Protein AF-A0A1F7F867-F1 (afdb_monomer_lite)

pLDDT: mean 71.85, std 19.46, range [25.02, 94.94]

Secondary structure (DSSP, 8-state):
---SSTTSSGGG-EEE-TTSSS--------EEEETTEEEEE--SSSHHHHHHS-HHHHHHHHHTT--EEEEE-TT-S---HHHHHHHHHHHHHHHHTT-EEEEES--HHHHHHHHHTT-GGGSEE-SSHHHHHHHHHHHHHHTTS--PPPPPS---EEEEEEETTEEEEEEES-B--HHHHHHHHHHHHHHHHTT--EEEEEEEE---B-HHHHHHHHHHHHHHHTTT-EEEEES--HHHHHHHHHTT-TTTTT-

Foldseek 3Di:
DPPPDVPPPVVQWDQDAPVPPDPDPDDGWRWTDGPLEIETEDQADDPRCVVQLDLVNLLVSVVVRNLEYEYEHLNHPDHDPVSVVSVVSSLVSSVVSNGAYAYECHDPVRCVVCVVVPNNVVHHYDDHPVRCVVVVVVCVVVVVDDDDPDDDDDWWDWDWDDDPLEIETETAEEAEDLVSLVVVQVVLVVCVVVVRAEYEYECLRHPYYDPSNLVSVVVSLVVQVVSNHQAAYDNDDPHRLVVCVVVVNNVSRVD

Sequence (255 aa):
MAENVLANVDAHYLIFNIKELTGMKQAKLQTKKFKDALFIRYSGNDEEDLRTITSENIKKCIEENNTVLVLDLESVKHFFSVSISRLVEVLKTTERMNARLYLVNVPESVLKVLSMVNIISKFKIYRSDYEFISQYEQEIKSSGASVPEAGSMDDFSVSREKQGNREIVRITDSLVEEMRGYKLLDEIKTALAQGIKNIALDFANVDYVDSVGIGVLMAAYNAAIEKGVVIKVENANDIVRQILNEADIGKQLGL

Radius of gyration: 21.59 Å; chains: 1; bounding box: 57×50×56 Å

InterPro domains:
  IPR002645 STAS domain [PF01740] (56-128)
  IPR002645 STAS domain [PF13466] (183-251)
  IPR002645 STAS domain [PS50801] (27-136)
  IPR002645 STAS domain [PS50801] (184-255)
  IPR036513 STAS domain superfamily [G3DSA:3.30.750.24] (27-141)
  IPR036513 STAS domain superfamily [G3DSA:3.30.750.24] (154-254)
  IPR036513 STAS domain superfamily [SSF52091] (52-135)
  IPR036513 STAS domain superfamily [SSF52091] (159-253)

Organism: NCBI:txid1817890

Structure (mmCIF, N/CA/C/O backbone):
data_AF-A0A1F7F867-F1
#
_entry.id   AF-A0A1F7F867-F1
#
loop_
_atom_site.group_PDB
_atom_site.id
_atom_site.type_symbol
_atom_site.label_atom_id
_atom_site.label_alt_id
_atom_site.label_comp_id
_atom_site.label_asym_id
_atom_site.label_entity_id
_atom_site.label_seq_id
_atom_site.pdbx_PDB_ins_code
_atom_site.Cartn_x
_atom_site.Cartn_y
_atom_site.Cartn_z
_atom_site.occupancy
_atom_site.B_iso_or_equiv
_atom_site.auth_seq_id
_atom_site.auth_comp_id
_atom_site.auth_asym_id
_atom_site.auth_atom_id
_atom_site.pdbx_PDB_model_num
ATOM 1 N N . MET A 1 1 ? -15.688 -32.537 11.151 1.00 30.73 1 MET A N 1
ATOM 2 C CA . MET A 1 1 ? -15.155 -32.489 9.774 1.00 30.73 1 MET A CA 1
ATOM 3 C C . MET A 1 1 ? -15.226 -31.047 9.295 1.00 30.73 1 MET A C 1
ATOM 5 O O . MET A 1 1 ? -16.176 -30.669 8.630 1.00 30.73 1 MET A O 1
ATOM 9 N N . ALA A 1 2 ? -14.282 -30.227 9.747 1.00 26.94 2 ALA A N 1
ATOM 10 C CA . ALA A 1 2 ? -14.117 -28.831 9.337 1.00 26.94 2 ALA A CA 1
ATOM 11 C C . ALA A 1 2 ? -12.610 -28.520 9.310 1.00 26.94 2 ALA A C 1
ATOM 13 O O . ALA A 1 2 ? -12.134 -27.539 9.861 1.00 26.94 2 ALA A O 1
ATOM 14 N N . GLU A 1 3 ? -11.854 -29.447 8.730 1.00 26.97 3 GLU A N 1
ATOM 15 C CA . GLU A 1 3 ? -10.510 -29.219 8.211 1.00 26.97 3 GLU A CA 1
ATOM 16 C C . GLU A 1 3 ? -10.691 -29.097 6.691 1.00 26.97 3 GLU A C 1
ATOM 18 O O . GLU A 1 3 ? -11.490 -29.851 6.136 1.00 26.97 3 GLU A O 1
ATOM 23 N N . ASN A 1 4 ? -9.984 -28.172 6.035 1.00 29.36 4 ASN A N 1
ATOM 24 C CA . ASN A 1 4 ? -9.992 -27.883 4.581 1.00 29.36 4 ASN A CA 1
ATOM 25 C C . ASN A 1 4 ? -10.813 -26.698 4.047 1.00 29.36 4 ASN A C 1
ATOM 27 O O . ASN A 1 4 ? -11.287 -26.754 2.916 1.00 29.36 4 ASN A O 1
ATOM 31 N N . VAL A 1 5 ? -10.887 -25.571 4.765 1.00 25.41 5 VAL A N 1
ATOM 32 C CA . VAL A 1 5 ? -11.182 -24.279 4.089 1.00 25.41 5 VAL A CA 1
ATOM 33 C C . VAL A 1 5 ? -10.134 -23.192 4.379 1.00 25.41 5 VAL A C 1
ATOM 35 O O . VAL A 1 5 ? -9.916 -22.320 3.547 1.00 25.41 5 VAL A O 1
ATOM 38 N N . LEU A 1 6 ? -9.368 -23.311 5.471 1.00 25.02 6 LEU A N 1
ATOM 39 C CA . LEU A 1 6 ? -8.283 -22.385 5.846 1.00 25.02 6 LEU A CA 1
ATOM 40 C C . LEU A 1 6 ? -7.008 -22.477 4.977 1.00 25.02 6 LEU A C 1
ATOM 42 O O . LEU A 1 6 ? -6.064 -21.743 5.220 1.00 25.02 6 LEU A O 1
ATOM 46 N N . ALA A 1 7 ? -6.959 -23.343 3.960 1.00 26.17 7 ALA A N 1
ATOM 47 C CA . ALA A 1 7 ? -5.752 -23.569 3.153 1.00 26.17 7 ALA A CA 1
ATOM 48 C C . ALA A 1 7 ? -5.705 -22.793 1.818 1.00 26.17 7 ALA A C 1
ATOM 50 O O . ALA A 1 7 ? -4.744 -22.951 1.071 1.00 26.17 7 ALA A O 1
ATOM 51 N N . ASN A 1 8 ? -6.725 -21.993 1.475 1.00 26.64 8 ASN A N 1
ATOM 52 C CA . ASN A 1 8 ? -6.872 -21.471 0.104 1.00 26.64 8 ASN A CA 1
ATOM 53 C C . ASN A 1 8 ? -6.679 -19.957 -0.078 1.00 26.64 8 ASN A C 1
ATOM 55 O O . ASN A 1 8 ? -6.714 -19.493 -1.215 1.00 26.64 8 ASN A O 1
ATOM 59 N N . VAL A 1 9 ? -6.424 -19.192 0.990 1.00 32.69 9 VAL A N 1
ATOM 60 C CA . VAL A 1 9 ? -6.070 -17.758 0.873 1.00 32.69 9 VAL A CA 1
ATOM 61 C C . VAL A 1 9 ? -4.564 -17.523 1.075 1.00 32.69 9 VAL A C 1
ATOM 63 O O . VAL A 1 9 ? -4.000 -16.647 0.428 1.00 32.69 9 VAL A O 1
ATOM 66 N N . ASP A 1 10 ? -3.870 -18.410 1.800 1.00 30.02 10 ASP A N 1
ATOM 67 C CA . ASP A 1 10 ? -2.395 -18.451 1.852 1.00 30.02 10 ASP A CA 1
ATOM 68 C C . ASP A 1 10 ? -1.743 -18.903 0.525 1.00 30.02 10 ASP A C 1
ATOM 70 O O . ASP A 1 10 ? -0.543 -18.738 0.309 1.00 30.02 10 ASP A O 1
ATOM 74 N N . ALA A 1 11 ? -2.523 -19.457 -0.410 1.00 31.16 11 ALA A N 1
ATOM 75 C CA . ALA A 1 11 ? -2.007 -20.131 -1.604 1.00 31.16 11 ALA A CA 1
ATOM 76 C C . ALA A 1 11 ? -1.561 -19.205 -2.759 1.00 31.16 11 ALA A C 1
ATOM 78 O O . ALA A 1 11 ? -1.094 -19.705 -3.780 1.00 31.16 11 ALA A O 1
ATOM 79 N N . HIS A 1 12 ? -1.684 -17.877 -2.639 1.00 36.56 12 HIS A N 1
ATOM 80 C CA . HIS A 1 12 ? -1.298 -16.937 -3.711 1.00 36.56 12 HIS A CA 1
ATOM 81 C C . HIS A 1 12 ? -0.169 -15.966 -3.344 1.00 36.56 12 HIS A C 1
ATOM 83 O O . HIS A 1 12 ? 0.145 -15.077 -4.129 1.00 36.56 12 HIS A O 1
ATOM 89 N N . TYR A 1 13 ? 0.482 -16.163 -2.198 1.00 32.84 13 TYR A N 1
ATOM 90 C CA . TY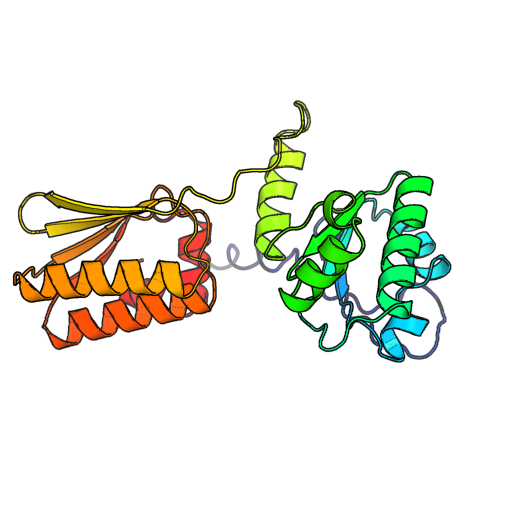R A 1 13 ? 1.680 -15.428 -1.794 1.00 32.84 13 TYR A CA 1
ATOM 91 C C . TYR A 1 13 ? 2.882 -16.371 -1.772 1.00 32.84 13 TYR A C 1
ATOM 93 O O . TYR A 1 13 ? 3.379 -16.782 -0.728 1.00 32.84 13 TYR A O 1
ATOM 101 N N . LEU A 1 14 ? 3.366 -16.737 -2.956 1.00 33.41 14 LEU A N 1
ATOM 102 C CA . LEU A 1 14 ? 4.635 -17.446 -3.066 1.00 33.41 14 LEU A CA 1
ATOM 103 C C . LEU A 1 14 ? 5.766 -16.412 -3.067 1.00 33.41 14 LEU A C 1
ATOM 105 O O . LEU A 1 14 ? 5.912 -15.630 -4.012 1.00 33.41 14 LEU A O 1
ATOM 109 N N . ILE A 1 15 ? 6.568 -16.408 -1.997 1.00 32.56 15 ILE A N 1
ATOM 110 C CA . ILE A 1 15 ? 7.896 -15.787 -2.015 1.00 32.56 15 ILE A CA 1
ATOM 111 C C . ILE A 1 15 ? 8.754 -16.657 -2.931 1.00 32.56 15 ILE A C 1
ATOM 113 O O . ILE A 1 15 ? 9.228 -17.722 -2.533 1.00 32.56 15 ILE A O 1
ATOM 117 N N . PHE A 1 16 ? 8.933 -16.229 -4.176 1.00 33.44 16 PHE A N 1
ATOM 118 C CA . PHE A 1 16 ? 9.830 -16.915 -5.094 1.00 33.44 16 PHE A CA 1
ATOM 119 C C . PHE A 1 16 ? 11.265 -16.469 -4.825 1.00 33.44 16 PHE A C 1
ATOM 121 O O . PHE A 1 16 ? 11.567 -15.279 -4.758 1.00 33.44 16 PHE A O 1
ATOM 128 N N . ASN A 1 17 ? 12.164 -17.442 -4.686 1.00 32.22 17 ASN A N 1
ATOM 129 C CA . ASN A 1 17 ? 13.597 -17.209 -4.804 1.00 32.22 17 ASN A CA 1
ATOM 130 C C . ASN A 1 17 ? 13.924 -17.265 -6.300 1.00 32.22 17 ASN A C 1
ATOM 132 O O . ASN A 1 17 ? 13.722 -18.308 -6.921 1.00 32.22 17 ASN A O 1
ATOM 136 N N . ILE A 1 18 ? 14.506 -16.209 -6.872 1.00 38.12 18 ILE A N 1
ATOM 137 C CA . ILE A 1 18 ? 15.061 -16.219 -8.245 1.00 38.12 18 ILE A CA 1
ATOM 138 C C . ILE A 1 18 ? 16.376 -17.029 -8.272 1.00 38.12 18 ILE A C 1
ATOM 140 O O . ILE A 1 18 ? 17.406 -16.617 -8.792 1.00 38.12 18 ILE A O 1
ATOM 144 N N . LYS A 1 19 ? 16.385 -18.200 -7.630 1.00 36.78 19 LYS A N 1
ATOM 145 C CA . LYS A 1 19 ? 17.458 -19.191 -7.732 1.00 36.78 19 LYS A CA 1
ATOM 146 C C . LYS A 1 19 ? 17.149 -20.252 -8.782 1.00 36.78 19 LYS A C 1
ATOM 148 O O . LYS A 1 19 ? 18.079 -20.909 -9.233 1.00 36.78 19 LYS A O 1
ATOM 153 N N . GLU A 1 20 ? 15.883 -20.425 -9.165 1.00 33.69 20 GLU A N 1
ATOM 154 C CA . GLU A 1 20 ? 15.462 -21.581 -9.967 1.00 33.69 20 GLU A CA 1
ATOM 155 C C . GLU A 1 20 ? 15.305 -21.328 -11.470 1.00 33.69 20 GLU A C 1
ATOM 157 O O . GLU A 1 20 ? 15.150 -22.298 -12.204 1.00 33.69 20 GLU A O 1
ATOM 162 N N . LEU A 1 21 ? 15.406 -20.086 -11.966 1.00 34.12 21 LEU A N 1
ATOM 163 C CA . LEU A 1 21 ? 15.132 -19.814 -13.388 1.00 34.12 21 LEU A CA 1
ATOM 164 C C . LEU A 1 21 ? 16.339 -19.560 -14.293 1.00 34.12 21 LEU A C 1
ATOM 166 O O . LEU A 1 21 ? 16.216 -19.765 -15.489 1.00 34.12 21 LEU A O 1
ATOM 170 N N . THR A 1 22 ? 17.536 -19.253 -13.795 1.00 31.83 22 THR A N 1
ATOM 171 C CA . THR A 1 22 ? 18.772 -19.351 -14.602 1.00 31.83 22 THR A CA 1
ATOM 172 C C . THR A 1 22 ? 19.991 -19.388 -13.687 1.00 31.83 22 THR A C 1
ATOM 174 O O . THR A 1 22 ? 19.958 -18.846 -12.587 1.00 31.83 22 THR A O 1
ATOM 177 N N . GLY A 1 23 ? 21.072 -20.044 -14.125 1.00 31.78 23 GLY A N 1
ATOM 178 C CA . GLY A 1 23 ? 22.313 -20.274 -13.372 1.00 31.78 23 GLY A CA 1
ATOM 179 C C . GLY A 1 23 ? 23.119 -19.019 -13.002 1.00 31.78 23 GLY A C 1
ATOM 180 O O . GLY A 1 23 ? 24.293 -18.912 -13.350 1.00 31.78 23 GLY A O 1
ATOM 181 N N . MET A 1 24 ? 22.520 -18.085 -12.267 1.00 30.08 24 MET A N 1
ATOM 182 C CA . MET A 1 24 ? 23.163 -16.907 -11.701 1.00 30.08 24 MET A CA 1
ATOM 183 C C . MET A 1 24 ? 23.466 -17.139 -10.217 1.00 30.08 24 MET A C 1
ATOM 185 O O . MET A 1 24 ? 22.587 -17.362 -9.386 1.00 30.08 24 MET A O 1
ATOM 189 N N . LYS A 1 25 ? 24.756 -17.100 -9.869 1.00 34.75 25 LYS A N 1
ATOM 190 C CA . LYS A 1 25 ? 25.216 -17.129 -8.478 1.00 34.75 25 LYS A CA 1
ATOM 191 C C . LYS A 1 25 ? 24.915 -15.785 -7.798 1.00 34.75 25 LYS A C 1
ATOM 193 O O . LYS A 1 25 ? 25.453 -14.764 -8.200 1.00 34.75 25 LYS A O 1
ATOM 198 N N . GLN A 1 26 ? 24.151 -15.869 -6.706 1.00 35.56 26 GLN A N 1
ATOM 199 C CA . GLN A 1 26 ? 24.044 -14.923 -5.581 1.00 35.56 26 GLN A CA 1
ATOM 200 C C . GLN A 1 26 ? 23.494 -13.507 -5.876 1.00 35.56 26 GLN A C 1
ATOM 202 O O . GLN A 1 26 ? 24.248 -12.546 -5.979 1.00 35.56 26 GLN A O 1
ATOM 207 N N . ALA A 1 27 ? 22.163 -13.372 -5.853 1.00 36.78 27 ALA A N 1
ATOM 208 C CA . ALA A 1 27 ? 21.439 -12.174 -5.398 1.00 36.78 27 ALA A CA 1
ATOM 209 C C . ALA A 1 27 ? 20.127 -12.627 -4.718 1.00 36.78 27 ALA A C 1
ATOM 211 O O . ALA A 1 27 ? 19.577 -13.658 -5.111 1.00 36.78 27 ALA A O 1
ATOM 212 N N . LYS A 1 28 ? 19.657 -11.943 -3.664 1.00 37.53 28 LYS A N 1
ATOM 213 C CA . LYS A 1 28 ? 18.537 -12.392 -2.814 1.00 37.53 28 LYS A CA 1
ATOM 214 C C . LYS A 1 28 ? 17.306 -11.510 -3.050 1.00 37.53 28 LYS A C 1
ATOM 216 O O . LYS A 1 28 ? 16.771 -10.917 -2.124 1.00 37.53 28 LYS A O 1
ATOM 221 N N . LEU A 1 29 ? 16.833 -11.498 -4.295 1.00 46.62 29 LEU A N 1
ATOM 222 C CA . LEU A 1 29 ? 15.604 -10.818 -4.705 1.00 46.62 29 LEU A CA 1
ATOM 223 C C . LEU A 1 29 ? 14.421 -11.241 -3.815 1.00 46.62 29 LEU A C 1
ATOM 225 O O . LEU A 1 29 ? 13.996 -12.397 -3.840 1.00 46.62 29 LEU A O 1
ATOM 229 N N . GLN A 1 30 ? 13.895 -10.304 -3.020 1.00 54.47 30 GLN A N 1
ATOM 230 C CA . GLN A 1 30 ? 12.611 -10.476 -2.343 1.00 54.47 30 GLN A CA 1
ATOM 231 C C . GLN A 1 30 ? 11.512 -10.189 -3.361 1.00 54.47 30 GLN A C 1
ATOM 233 O O . GLN A 1 30 ? 11.132 -9.039 -3.577 1.00 54.47 30 GLN A O 1
ATOM 238 N N . THR A 1 31 ? 11.057 -11.244 -4.030 1.00 60.62 31 THR A N 1
ATOM 239 C CA . THR A 1 31 ? 9.963 -11.164 -4.997 1.00 60.62 31 THR A CA 1
ATOM 240 C C . THR A 1 31 ? 8.738 -11.904 -4.513 1.00 60.62 31 THR A C 1
ATOM 242 O O . THR A 1 31 ? 8.838 -12.982 -3.924 1.00 60.62 31 THR A O 1
ATOM 245 N N . LYS A 1 32 ? 7.576 -11.333 -4.813 1.00 69.38 32 LYS A N 1
ATOM 246 C CA . LYS A 1 32 ? 6.259 -11.909 -4.544 1.00 69.38 32 LYS A CA 1
ATOM 247 C C . LYS A 1 32 ? 5.492 -11.950 -5.860 1.00 69.38 32 LYS A C 1
ATOM 249 O O . LYS A 1 32 ? 5.553 -11.005 -6.637 1.00 69.38 32 LYS A O 1
ATOM 254 N N . LYS A 1 33 ? 4.767 -13.032 -6.128 1.00 68.56 33 LYS A N 1
ATOM 255 C CA . LYS A 1 33 ? 3.931 -13.142 -7.331 1.00 68.56 33 LYS A CA 1
ATOM 256 C C . LYS A 1 33 ? 2.463 -13.188 -6.946 1.00 68.56 33 LYS A C 1
ATOM 258 O O . LYS A 1 33 ? 2.108 -13.880 -6.002 1.00 68.56 33 LYS A O 1
ATOM 263 N N . PHE A 1 34 ? 1.630 -12.488 -7.705 1.00 67.00 34 PHE A N 1
ATOM 264 C CA . PHE A 1 34 ? 0.180 -12.525 -7.601 1.00 67.00 34 PHE A CA 1
ATOM 265 C C . PHE A 1 34 ? -0.419 -12.535 -9.011 1.00 67.00 34 PHE A C 1
ATOM 267 O O . PHE A 1 34 ? -0.384 -11.527 -9.709 1.00 67.00 34 PHE A O 1
ATOM 274 N N . LYS A 1 35 ? -0.968 -13.675 -9.449 1.00 74.56 35 LYS A N 1
ATOM 275 C CA . LYS A 1 35 ? -1.449 -13.870 -10.833 1.00 74.56 35 LYS A CA 1
ATOM 276 C C . LYS A 1 35 ? -0.339 -13.546 -11.853 1.00 74.56 35 LYS A C 1
ATOM 278 O O . LYS A 1 35 ? 0.722 -14.165 -11.794 1.00 74.56 35 LYS A O 1
ATOM 283 N N . ASP A 1 36 ? -0.569 -12.610 -12.772 1.00 78.88 36 ASP A N 1
ATOM 284 C CA . ASP A 1 36 ? 0.408 -12.110 -13.749 1.00 78.88 36 ASP A CA 1
ATOM 285 C C . ASP A 1 36 ? 1.217 -10.897 -13.244 1.00 78.88 36 ASP A C 1
ATOM 287 O O . ASP A 1 36 ? 2.050 -10.368 -13.983 1.00 78.88 36 ASP A O 1
ATOM 291 N N . ALA A 1 37 ? 0.991 -10.470 -11.995 1.00 83.00 37 ALA A N 1
ATOM 292 C CA . ALA A 1 37 ? 1.736 -9.406 -11.337 1.00 83.00 37 ALA A CA 1
ATOM 293 C C . ALA A 1 37 ? 2.941 -9.951 -10.557 1.00 83.00 37 ALA A C 1
ATOM 295 O O . ALA A 1 37 ? 2.805 -10.812 -9.682 1.00 83.00 37 ALA A O 1
ATOM 296 N N . LEU A 1 38 ? 4.123 -9.408 -10.841 1.00 86.12 38 LEU A N 1
ATOM 297 C CA . LEU A 1 38 ? 5.361 -9.675 -10.116 1.00 86.12 38 LEU A CA 1
ATOM 298 C C . LEU A 1 38 ? 5.758 -8.448 -9.292 1.00 86.12 38 LEU A C 1
ATOM 300 O O . LEU A 1 38 ? 6.067 -7.393 -9.841 1.00 86.12 38 LEU A O 1
ATOM 304 N N . PHE A 1 39 ? 5.784 -8.619 -7.977 1.00 84.88 39 PHE A N 1
ATOM 305 C CA . PHE A 1 39 ? 6.287 -7.650 -7.018 1.00 84.88 39 PHE A CA 1
ATOM 306 C C . PHE A 1 39 ? 7.791 -7.805 -6.879 1.00 84.88 39 PHE A C 1
ATOM 308 O O . PHE A 1 39 ? 8.285 -8.901 -6.592 1.00 84.88 39 PHE A O 1
ATOM 315 N N . ILE A 1 40 ? 8.505 -6.697 -7.032 1.00 86.69 40 ILE A N 1
ATOM 316 C CA . ILE A 1 40 ? 9.935 -6.615 -6.791 1.00 86.69 40 ILE A CA 1
ATOM 317 C C . ILE A 1 40 ? 10.201 -5.488 -5.802 1.00 86.69 40 ILE A C 1
ATOM 319 O O . ILE A 1 40 ? 9.845 -4.336 -6.047 1.00 86.69 40 ILE A O 1
ATOM 323 N N . ARG A 1 41 ? 10.854 -5.823 -4.691 1.00 85.31 41 ARG A N 1
ATOM 324 C CA . ARG A 1 41 ? 11.315 -4.831 -3.723 1.00 85.31 41 ARG A CA 1
ATOM 325 C C . ARG A 1 41 ? 12.456 -4.000 -4.305 1.00 85.31 41 ARG A C 1
ATOM 327 O O . ARG A 1 41 ? 13.419 -4.557 -4.824 1.00 85.31 41 ARG A O 1
ATOM 334 N N . TYR A 1 42 ? 12.330 -2.685 -4.184 1.00 87.62 42 TYR A N 1
ATOM 335 C CA . TYR A 1 42 ? 13.303 -1.686 -4.602 1.00 87.62 42 TYR A CA 1
ATOM 336 C C . TYR A 1 42 ? 13.737 -0.864 -3.390 1.00 87.62 42 TYR A C 1
ATOM 338 O O . TYR A 1 42 ? 12.897 -0.354 -2.649 1.00 87.62 42 TYR A O 1
ATOM 346 N N . SER A 1 43 ? 15.040 -0.730 -3.161 1.00 81.88 43 SER A N 1
ATOM 347 C CA . SER A 1 43 ? 15.585 -0.059 -1.969 1.00 81.88 43 SER A CA 1
ATOM 348 C C . SER A 1 43 ? 16.166 1.331 -2.257 1.00 81.88 43 SER A C 1
ATOM 350 O O . SER A 1 43 ? 16.537 2.077 -1.346 1.00 81.88 43 SER A O 1
ATOM 352 N N . GLY A 1 44 ? 16.199 1.727 -3.524 1.00 73.44 44 GLY A N 1
ATOM 353 C CA . GLY A 1 44 ? 16.519 3.059 -3.992 1.00 73.44 44 GLY A CA 1
ATOM 354 C C . GLY A 1 44 ? 17.971 3.272 -4.373 1.00 73.44 44 GLY A C 1
ATOM 355 O O . GLY A 1 44 ? 18.198 4.096 -5.249 1.00 73.44 44 GLY A O 1
ATOM 356 N N . ASN A 1 45 ? 18.961 2.613 -3.770 1.00 70.00 45 ASN A N 1
ATOM 357 C CA . ASN A 1 45 ? 20.375 2.849 -4.106 1.00 70.00 45 ASN A CA 1
ATOM 358 C C . ASN A 1 45 ? 21.345 1.890 -3.390 1.00 70.00 45 ASN A C 1
ATOM 360 O O . ASN A 1 45 ? 22.390 2.331 -2.900 1.00 70.00 45 ASN A O 1
ATOM 364 N N . ASP A 1 46 ? 21.012 0.610 -3.261 1.00 71.00 46 ASP A N 1
ATOM 365 C CA . ASP A 1 46 ? 21.983 -0.376 -2.780 1.00 71.00 46 ASP A CA 1
ATOM 366 C C . ASP A 1 46 ? 22.596 -1.194 -3.928 1.00 71.00 46 ASP A C 1
ATOM 368 O O . ASP A 1 46 ? 22.220 -1.098 -5.100 1.00 71.00 46 ASP A O 1
ATOM 372 N N . GLU A 1 47 ? 23.623 -1.973 -3.590 1.00 70.38 47 GLU A N 1
ATOM 373 C CA . GLU A 1 47 ? 24.291 -2.856 -4.546 1.00 70.38 47 GLU A CA 1
ATOM 374 C C . GLU A 1 47 ? 23.342 -3.935 -5.096 1.00 70.38 47 GLU A C 1
ATOM 376 O O . GLU A 1 47 ? 23.566 -4.460 -6.189 1.00 70.38 47 GLU A O 1
ATOM 381 N N . GLU A 1 48 ? 22.274 -4.252 -4.361 1.00 71.56 48 GLU A N 1
ATOM 382 C CA . GLU A 1 48 ? 21.269 -5.219 -4.772 1.00 71.56 48 GLU A CA 1
ATOM 383 C C . GLU A 1 48 ? 20.442 -4.655 -5.930 1.00 71.56 48 GLU A C 1
ATOM 385 O O . GLU A 1 48 ? 20.474 -5.246 -7.006 1.00 71.56 48 GLU A O 1
ATOM 390 N N . ASP A 1 49 ? 19.843 -3.471 -5.799 1.00 74.38 49 ASP A N 1
ATOM 391 C CA . ASP A 1 49 ? 19.092 -2.796 -6.867 1.00 74.38 49 ASP A CA 1
ATOM 392 C C . ASP A 1 49 ? 19.895 -2.654 -8.164 1.00 74.38 49 ASP A C 1
ATOM 394 O O . ASP A 1 49 ? 19.375 -2.837 -9.270 1.00 74.38 49 ASP A O 1
ATOM 398 N N . LEU A 1 50 ? 21.189 -2.332 -8.057 1.00 72.50 50 LEU A N 1
ATOM 399 C CA . LEU A 1 50 ? 22.074 -2.204 -9.215 1.00 72.50 50 LEU A CA 1
ATOM 400 C C . LEU A 1 50 ? 22.218 -3.512 -9.998 1.00 72.50 50 LEU A C 1
ATOM 402 O O . LEU A 1 50 ? 22.371 -3.463 -11.219 1.00 72.50 50 LEU A O 1
ATOM 406 N N . ARG A 1 51 ? 22.152 -4.656 -9.313 1.00 72.50 51 ARG A N 1
ATOM 407 C CA . ARG A 1 51 ? 22.250 -5.994 -9.906 1.00 72.50 51 ARG A CA 1
ATOM 408 C C . ARG A 1 51 ? 20.890 -6.549 -10.316 1.00 72.50 51 ARG A C 1
ATOM 410 O O . ARG A 1 51 ? 20.820 -7.303 -11.283 1.00 72.50 51 ARG A O 1
ATOM 417 N N . THR A 1 52 ? 19.831 -6.220 -9.581 1.00 70.75 52 THR A N 1
ATOM 418 C CA . THR A 1 52 ? 18.524 -6.882 -9.671 1.00 70.75 52 THR A CA 1
ATOM 419 C C . THR A 1 52 ? 17.575 -6.149 -10.607 1.00 70.75 52 THR A C 1
ATOM 421 O O . THR A 1 52 ? 17.046 -6.761 -11.534 1.00 70.75 52 THR A O 1
ATOM 424 N N . ILE A 1 53 ? 17.425 -4.837 -10.447 1.00 82.56 53 ILE A N 1
ATOM 425 C CA . ILE A 1 53 ? 16.526 -4.015 -11.253 1.00 82.56 53 ILE A CA 1
ATOM 426 C C . ILE A 1 53 ? 17.282 -3.549 -12.490 1.00 82.56 53 ILE A C 1
ATOM 428 O O . ILE A 1 53 ? 17.659 -2.398 -12.578 1.00 82.56 53 ILE A O 1
ATOM 432 N N . THR A 1 54 ? 17.587 -4.420 -13.444 1.00 83.31 54 THR A N 1
ATOM 433 C CA . THR A 1 54 ? 18.252 -4.022 -14.701 1.00 83.31 54 THR A CA 1
ATOM 434 C C . THR A 1 54 ? 17.317 -4.229 -15.880 1.00 83.31 54 THR A C 1
ATOM 436 O O . THR A 1 54 ? 16.447 -5.096 -15.823 1.00 83.31 54 THR A O 1
ATOM 439 N N . SER A 1 55 ? 17.510 -3.499 -16.986 1.00 83.75 55 SER A N 1
ATOM 440 C CA . SER A 1 55 ? 16.745 -3.756 -18.217 1.00 83.75 55 SER A CA 1
ATOM 441 C C . SER A 1 55 ? 16.748 -5.233 -18.626 1.00 83.75 55 SER A C 1
ATOM 443 O O . SER A 1 55 ? 15.740 -5.728 -19.113 1.00 83.75 55 SER A O 1
ATOM 445 N N . GLU A 1 56 ? 17.871 -5.939 -18.461 1.00 84.06 56 GLU A N 1
ATOM 446 C CA . GLU A 1 56 ? 17.977 -7.355 -18.828 1.00 84.06 56 GLU A CA 1
ATOM 447 C C . GLU A 1 56 ? 17.126 -8.247 -17.918 1.00 84.06 56 GLU A C 1
ATOM 449 O O . GLU A 1 56 ? 16.378 -9.087 -18.413 1.00 84.06 56 GLU A O 1
ATOM 454 N N . ASN A 1 57 ? 17.188 -8.039 -16.602 1.00 82.56 57 ASN A N 1
ATOM 455 C CA . ASN A 1 57 ? 16.403 -8.834 -15.660 1.00 82.56 57 ASN A CA 1
ATOM 456 C C . ASN A 1 57 ? 14.909 -8.539 -15.782 1.00 82.56 57 ASN A C 1
ATOM 458 O O . ASN A 1 57 ? 14.112 -9.470 -15.797 1.00 82.56 57 ASN A O 1
ATOM 462 N N . ILE A 1 58 ? 14.527 -7.268 -15.947 1.00 87.06 58 ILE A N 1
ATOM 463 C CA . ILE A 1 58 ? 13.127 -6.889 -16.161 1.00 87.06 58 ILE A CA 1
ATOM 464 C C . ILE A 1 58 ? 12.569 -7.546 -17.427 1.00 87.06 58 ILE A C 1
ATOM 466 O O . ILE A 1 58 ? 11.457 -8.065 -17.394 1.00 87.06 58 ILE A O 1
ATOM 470 N N . LYS A 1 59 ? 13.345 -7.594 -18.519 1.00 86.50 59 LYS A N 1
ATOM 471 C CA . LYS A 1 59 ? 12.937 -8.308 -19.740 1.00 86.50 59 LYS A CA 1
ATOM 472 C C . LYS A 1 59 ? 12.669 -9.784 -19.478 1.00 86.50 59 LYS A C 1
ATOM 474 O O . LYS A 1 59 ? 11.598 -10.262 -19.834 1.00 86.50 59 LYS A O 1
ATOM 479 N N . LYS A 1 60 ? 13.599 -10.473 -18.807 1.00 83.94 60 LYS A N 1
ATOM 480 C CA . LYS A 1 60 ? 13.439 -11.891 -18.447 1.00 83.94 60 LYS A CA 1
ATOM 481 C C . LYS A 1 60 ? 12.182 -12.110 -17.606 1.00 83.94 60 LYS A C 1
ATOM 483 O O . LYS A 1 60 ? 11.384 -12.982 -17.926 1.00 83.94 60 LYS A O 1
ATOM 488 N N . CYS A 1 61 ? 11.951 -11.264 -16.599 1.00 79.56 61 CYS A N 1
ATOM 489 C CA . CYS A 1 61 ? 10.746 -11.340 -15.775 1.00 79.56 61 CYS A CA 1
ATOM 490 C C . CYS A 1 61 ? 9.462 -11.206 -16.607 1.00 79.56 61 CYS A C 1
ATOM 492 O O . CYS A 1 61 ? 8.506 -11.934 -16.361 1.00 79.56 61 CYS A O 1
ATOM 494 N N . ILE A 1 62 ? 9.426 -10.303 -17.589 1.00 79.94 62 ILE A N 1
ATOM 495 C CA . ILE A 1 62 ? 8.242 -10.102 -18.437 1.00 79.94 62 ILE A CA 1
ATOM 496 C C . ILE A 1 62 ? 8.038 -11.284 -19.398 1.00 79.94 62 ILE A C 1
ATOM 498 O O . ILE A 1 62 ? 6.912 -11.755 -19.555 1.00 79.94 62 ILE A O 1
ATOM 502 N N . GLU A 1 63 ? 9.115 -11.794 -20.003 1.00 79.19 63 GLU A N 1
ATOM 503 C CA . GLU A 1 63 ? 9.096 -12.959 -20.905 1.00 79.19 63 GLU A CA 1
ATOM 504 C C . GLU A 1 63 ? 8.610 -14.241 -20.207 1.00 79.19 63 GLU A C 1
ATOM 506 O O . GLU A 1 63 ? 7.964 -15.079 -20.831 1.00 79.19 63 GLU A O 1
ATOM 511 N N . GLU A 1 64 ? 8.820 -14.361 -18.894 1.00 73.81 64 GLU A N 1
ATOM 512 C CA . GLU A 1 64 ? 8.308 -15.444 -18.039 1.00 73.81 64 GLU A CA 1
ATOM 513 C C . GLU A 1 64 ? 6.815 -15.286 -17.664 1.00 73.81 64 GLU A C 1
ATOM 515 O O . GLU A 1 64 ? 6.350 -15.785 -16.633 1.00 73.81 64 GLU A O 1
ATOM 520 N N . ASN A 1 65 ? 6.034 -14.629 -18.529 1.00 66.56 65 ASN A N 1
ATOM 521 C CA . ASN A 1 65 ? 4.584 -14.448 -18.416 1.00 66.56 65 ASN A CA 1
ATOM 522 C C . ASN A 1 65 ? 4.137 -13.507 -17.275 1.00 66.56 65 ASN A C 1
ATOM 524 O O . ASN A 1 65 ? 3.025 -13.639 -16.761 1.00 66.56 65 ASN A O 1
ATOM 528 N N . ASN A 1 66 ? 4.987 -12.555 -16.868 1.00 66.38 66 ASN A N 1
ATOM 529 C CA . ASN A 1 66 ? 4.616 -11.499 -15.919 1.00 66.38 66 ASN A CA 1
ATOM 530 C C . ASN A 1 66 ? 4.406 -10.178 -16.676 1.00 66.38 66 ASN A C 1
ATOM 532 O O . ASN A 1 66 ? 5.304 -9.345 -16.789 1.00 66.38 66 ASN A O 1
ATOM 536 N N . THR A 1 67 ? 3.207 -9.985 -17.226 1.00 80.62 67 THR A N 1
ATOM 537 C CA . THR A 1 67 ? 2.834 -8.766 -17.966 1.00 80.62 67 THR A CA 1
ATOM 538 C C . THR A 1 67 ? 2.602 -7.555 -17.067 1.00 80.62 67 THR A C 1
ATOM 540 O O . THR A 1 67 ? 2.423 -6.439 -17.562 1.00 80.62 67 THR A O 1
ATOM 543 N N . VAL A 1 68 ? 2.607 -7.754 -15.748 1.00 89.75 68 VAL A N 1
ATOM 544 C CA . VAL A 1 68 ? 2.484 -6.694 -14.756 1.00 89.75 68 VAL A CA 1
ATOM 545 C C . VAL A 1 68 ? 3.668 -6.731 -13.802 1.00 89.75 68 VAL A C 1
ATOM 547 O O . VAL A 1 68 ? 3.936 -7.734 -13.147 1.00 89.75 68 VAL A O 1
ATOM 550 N N . LEU A 1 69 ? 4.368 -5.607 -13.706 1.00 91.69 69 LEU A N 1
ATOM 551 C CA . LEU A 1 69 ? 5.457 -5.398 -12.771 1.00 91.69 69 LEU A CA 1
ATOM 552 C C . LEU A 1 69 ? 5.034 -4.391 -11.703 1.00 91.69 69 LEU A C 1
ATOM 554 O O . LEU A 1 69 ? 4.547 -3.305 -12.017 1.00 91.69 69 LEU A O 1
ATOM 558 N N . VAL A 1 70 ? 5.255 -4.744 -10.442 1.00 92.06 70 VAL A N 1
ATOM 559 C CA . VAL A 1 70 ? 4.967 -3.899 -9.286 1.00 92.06 70 VAL A CA 1
ATOM 560 C C . VAL A 1 70 ? 6.268 -3.666 -8.532 1.00 92.06 70 VAL A C 1
ATOM 562 O O . VAL A 1 70 ? 6.902 -4.618 -8.085 1.00 92.06 70 VAL A O 1
ATOM 565 N N . LEU A 1 71 ? 6.697 -2.414 -8.405 1.00 92.75 71 LEU A N 1
ATOM 566 C CA . LEU A 1 71 ? 7.856 -2.070 -7.587 1.00 92.75 71 LEU A CA 1
ATOM 567 C C . LEU A 1 71 ? 7.389 -1.658 -6.193 1.00 92.75 71 LEU A C 1
ATOM 569 O O . LEU A 1 71 ? 6.663 -0.675 -6.056 1.00 92.75 71 LEU A O 1
ATOM 573 N N . ASP A 1 72 ? 7.826 -2.404 -5.181 1.00 89.00 72 ASP A N 1
ATOM 574 C CA . ASP A 1 72 ? 7.628 -2.078 -3.768 1.00 89.00 72 ASP A CA 1
ATOM 575 C C . ASP A 1 72 ? 8.764 -1.176 -3.285 1.00 89.00 72 ASP A C 1
ATOM 577 O O . ASP A 1 72 ? 9.920 -1.599 -3.232 1.00 89.00 72 ASP A O 1
ATOM 581 N N . LEU A 1 73 ? 8.429 0.073 -2.960 1.00 91.56 73 LEU A N 1
ATOM 582 C CA . LEU A 1 73 ? 9.380 1.102 -2.551 1.00 91.56 73 LEU A CA 1
ATOM 583 C C . LEU A 1 73 ? 9.450 1.290 -1.026 1.00 91.56 73 LEU A C 1
ATOM 585 O O . LEU A 1 73 ? 10.143 2.200 -0.569 1.00 91.56 73 LEU A O 1
ATOM 589 N N . GLU A 1 74 ? 8.805 0.427 -0.233 1.00 85.12 74 GLU A N 1
ATOM 590 C CA . GLU A 1 74 ? 8.747 0.542 1.234 1.00 85.12 74 GLU A CA 1
ATOM 591 C C . GLU A 1 74 ? 10.147 0.671 1.861 1.00 85.12 74 GLU A C 1
ATOM 593 O O . GLU A 1 74 ? 10.374 1.426 2.806 1.00 85.12 74 GLU A O 1
ATOM 598 N N . SER A 1 75 ? 11.120 -0.052 1.301 1.00 82.50 75 SER A N 1
ATOM 599 C CA . SER A 1 75 ? 12.495 -0.107 1.810 1.00 82.50 75 SER A CA 1
ATOM 600 C C . SER A 1 75 ? 13.390 1.045 1.337 1.00 82.50 75 SER A C 1
ATOM 602 O O . SER A 1 75 ? 14.572 1.082 1.695 1.00 82.50 75 SER A O 1
ATOM 604 N N . VAL A 1 76 ? 12.866 1.996 0.554 1.00 87.56 76 VAL A N 1
ATOM 605 C CA . VAL A 1 76 ? 13.650 3.114 0.021 1.00 87.56 76 VAL A CA 1
ATOM 606 C C . VAL A 1 76 ? 13.982 4.125 1.114 1.00 87.56 76 VAL A C 1
ATOM 608 O O . VAL A 1 76 ? 13.174 4.975 1.485 1.00 87.56 76 VAL A O 1
ATOM 611 N N . LYS A 1 77 ? 15.229 4.089 1.591 1.00 82.12 77 LYS A N 1
ATOM 612 C CA . LYS A 1 77 ? 15.760 5.093 2.533 1.00 82.12 77 LYS A CA 1
ATOM 613 C C . LYS A 1 77 ? 16.379 6.293 1.825 1.00 82.12 77 LYS A C 1
ATOM 615 O O . LYS A 1 77 ? 16.345 7.410 2.340 1.00 82.12 77 LYS A O 1
ATOM 620 N N . HIS A 1 78 ? 16.962 6.056 0.652 1.00 80.88 78 HIS A N 1
ATOM 621 C CA . HIS A 1 78 ? 17.676 7.058 -0.125 1.00 80.88 78 HIS A CA 1
ATOM 622 C C . HIS A 1 78 ? 17.277 6.981 -1.594 1.00 80.88 78 HIS A C 1
ATOM 624 O O . HIS A 1 78 ? 17.250 5.903 -2.180 1.00 80.88 78 HIS A O 1
ATOM 630 N N . PHE A 1 79 ? 16.994 8.137 -2.191 1.00 84.38 79 PHE A N 1
ATOM 631 C CA . PHE A 1 79 ? 16.495 8.222 -3.555 1.00 84.38 79 PHE A CA 1
ATOM 632 C C . PHE A 1 79 ? 17.191 9.369 -4.291 1.00 84.38 79 PHE A C 1
ATOM 634 O O . PHE A 1 79 ? 16.995 10.543 -3.975 1.00 84.38 79 PHE A O 1
ATOM 641 N N . PHE A 1 80 ? 18.058 9.014 -5.236 1.00 84.69 80 PHE A N 1
ATOM 642 C CA . PHE A 1 80 ? 18.972 9.917 -5.933 1.00 84.69 80 PHE A CA 1
ATOM 643 C C . PHE A 1 80 ? 18.758 9.876 -7.454 1.00 84.69 80 PHE A C 1
ATOM 645 O O . PHE A 1 80 ? 17.879 9.191 -7.975 1.00 84.69 80 PHE A O 1
ATOM 652 N N . SER A 1 81 ? 19.600 10.595 -8.200 1.00 84.19 81 SER A N 1
ATOM 653 C CA . SER A 1 81 ? 19.563 10.636 -9.668 1.00 84.19 81 SER A CA 1
ATOM 654 C C . SER A 1 81 ? 19.713 9.260 -10.326 1.00 84.19 81 SER A C 1
ATOM 656 O O . SER A 1 81 ? 19.048 8.988 -11.328 1.00 84.19 81 SER A O 1
ATOM 658 N N . VAL A 1 82 ? 20.542 8.377 -9.759 1.00 84.50 82 VAL A N 1
ATOM 659 C CA . VAL A 1 82 ? 20.689 6.987 -10.225 1.00 84.50 82 VAL A CA 1
ATOM 660 C C . VAL A 1 82 ? 19.374 6.229 -10.052 1.00 84.50 82 VAL A C 1
ATOM 662 O O . VAL A 1 82 ? 18.939 5.548 -10.977 1.00 84.50 82 VAL A O 1
ATOM 665 N N . SER A 1 83 ? 18.691 6.431 -8.924 1.00 88.06 83 SER A N 1
ATOM 666 C CA . SER A 1 83 ? 17.408 5.804 -8.609 1.00 88.06 83 SER A CA 1
ATOM 667 C C . SER A 1 83 ? 16.312 6.216 -9.590 1.00 88.06 83 SER A C 1
ATOM 669 O O . SER A 1 83 ? 15.565 5.380 -10.094 1.00 88.06 83 SER A O 1
ATOM 671 N N . ILE A 1 84 ? 16.247 7.514 -9.899 1.00 88.19 84 ILE A N 1
ATOM 672 C CA . ILE A 1 84 ? 15.309 8.076 -10.877 1.00 88.19 84 ILE A CA 1
ATOM 673 C C . ILE A 1 84 ? 15.602 7.517 -12.266 1.00 88.19 84 ILE A C 1
ATOM 675 O O . ILE A 1 84 ? 14.697 7.038 -12.947 1.00 88.19 84 ILE A O 1
ATOM 679 N N . SER A 1 85 ? 16.875 7.551 -12.675 1.00 88.00 85 SER A N 1
ATOM 680 C CA . SER A 1 85 ? 17.311 7.016 -13.969 1.00 88.00 85 SER A CA 1
ATOM 681 C C . SER A 1 85 ? 16.908 5.556 -14.102 1.00 88.00 85 SER A C 1
ATOM 683 O O . SER A 1 85 ? 16.431 5.142 -15.158 1.00 88.00 85 SER A O 1
ATOM 685 N N . ARG A 1 86 ? 17.021 4.802 -13.004 1.00 89.44 86 ARG A N 1
ATOM 686 C CA . ARG A 1 86 ? 16.638 3.406 -12.975 1.00 89.44 86 ARG A CA 1
ATOM 687 C C . ARG A 1 86 ? 15.133 3.194 -13.097 1.00 89.44 86 ARG A C 1
ATOM 689 O O . ARG A 1 86 ? 14.721 2.408 -13.943 1.00 89.44 86 ARG A O 1
ATOM 696 N N . LEU A 1 87 ? 14.305 3.907 -12.331 1.00 90.62 87 LEU A N 1
ATOM 697 C CA . LEU A 1 87 ? 12.845 3.811 -12.478 1.00 90.62 87 LEU A CA 1
ATOM 698 C C . LEU A 1 87 ? 12.391 4.158 -13.901 1.00 90.62 87 LEU A C 1
ATOM 700 O O . LEU A 1 87 ? 11.544 3.471 -14.467 1.00 90.62 87 LEU A O 1
ATOM 704 N N . VAL A 1 88 ? 12.987 5.189 -14.505 1.00 89.56 88 VAL A N 1
ATOM 705 C CA . VAL A 1 88 ? 12.692 5.581 -15.890 1.00 89.56 88 VAL A CA 1
ATOM 706 C C . VAL A 1 88 ? 13.130 4.500 -16.884 1.00 89.56 88 VAL A C 1
ATOM 708 O O . VAL A 1 88 ? 12.436 4.254 -17.869 1.00 89.56 88 VAL A O 1
ATOM 711 N N . GLU A 1 89 ? 14.263 3.839 -16.650 1.00 90.25 89 GLU A N 1
ATOM 712 C CA . GLU A 1 89 ? 14.731 2.716 -17.468 1.00 90.25 89 GLU A CA 1
ATOM 713 C C . GLU A 1 89 ? 13.765 1.521 -17.404 1.00 90.25 89 GLU A C 1
ATOM 715 O O . GLU A 1 89 ? 13.427 0.943 -18.442 1.00 90.25 89 GLU A O 1
ATOM 720 N N . VAL A 1 90 ? 13.277 1.180 -16.207 1.00 91.81 90 VAL A N 1
ATOM 721 C CA . VAL A 1 90 ? 12.289 0.108 -16.002 1.00 91.81 90 VAL A CA 1
ATOM 722 C C . VAL A 1 90 ? 10.963 0.456 -16.673 1.00 91.81 90 VAL A C 1
ATOM 724 O O . VAL A 1 90 ? 10.425 -0.370 -17.412 1.00 91.81 90 VAL A O 1
ATOM 727 N N . LEU A 1 91 ? 10.472 1.688 -16.501 1.00 92.25 91 LEU A N 1
ATOM 728 C CA . LEU A 1 91 ? 9.257 2.175 -17.160 1.00 92.25 91 LEU A CA 1
ATOM 729 C C . LEU A 1 91 ? 9.362 2.033 -18.683 1.00 92.25 91 LEU A C 1
ATOM 731 O O . LEU A 1 91 ? 8.555 1.353 -19.305 1.00 92.25 91 LEU A O 1
ATOM 735 N N . LYS A 1 92 ? 10.432 2.553 -19.289 1.00 90.62 92 LYS A N 1
ATOM 736 C CA . LYS A 1 92 ? 10.648 2.430 -20.741 1.00 90.62 92 LYS A CA 1
ATOM 737 C C . LYS A 1 92 ? 10.791 0.983 -21.207 1.00 90.62 92 LYS A C 1
ATOM 739 O O . LYS A 1 92 ? 10.555 0.676 -22.374 1.00 90.62 92 LYS A O 1
ATOM 744 N N . THR A 1 93 ? 11.294 0.092 -20.358 1.00 91.50 93 THR A N 1
ATOM 745 C CA . THR A 1 93 ? 11.458 -1.327 -20.698 1.00 91.50 93 THR A CA 1
ATOM 746 C C . THR A 1 93 ? 10.124 -2.058 -20.662 1.00 91.50 93 THR A C 1
ATOM 748 O O . THR A 1 93 ? 9.806 -2.741 -21.629 1.00 91.50 93 THR A O 1
ATOM 751 N N . THR A 1 94 ? 9.325 -1.846 -19.615 1.00 91.56 94 THR A N 1
ATOM 752 C CA . THR A 1 94 ? 7.965 -2.398 -19.501 1.00 91.56 94 THR A CA 1
ATOM 753 C C . THR A 1 94 ? 7.065 -1.908 -20.640 1.00 91.56 94 THR A C 1
ATOM 755 O O . THR A 1 94 ? 6.489 -2.737 -21.340 1.00 91.56 94 THR A O 1
ATOM 758 N N . GLU A 1 95 ? 7.062 -0.604 -20.940 1.00 89.06 95 GLU A N 1
ATOM 759 C CA . GLU A 1 95 ? 6.308 -0.022 -22.064 1.00 89.06 95 GLU A CA 1
ATOM 760 C C . GLU A 1 95 ? 6.675 -0.659 -23.416 1.00 89.06 95 GLU A C 1
ATOM 762 O O . GLU A 1 95 ? 5.797 -1.056 -24.182 1.00 89.06 95 GLU A O 1
ATOM 767 N N . ARG A 1 96 ? 7.976 -0.819 -23.711 1.00 90.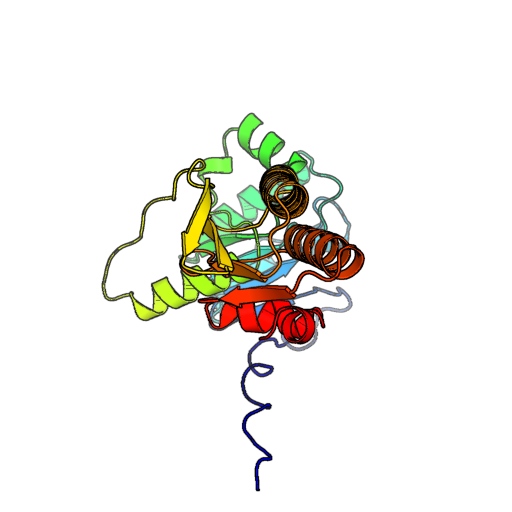00 96 ARG A N 1
ATOM 768 C CA . ARG A 1 96 ? 8.448 -1.446 -24.964 1.00 90.00 96 ARG A CA 1
ATOM 769 C C . ARG A 1 96 ? 8.018 -2.900 -25.115 1.00 90.00 96 ARG A C 1
ATOM 771 O O . ARG A 1 96 ? 7.942 -3.388 -26.238 1.00 90.00 96 ARG A O 1
ATOM 778 N N . MET A 1 97 ? 7.792 -3.589 -24.003 1.00 88.50 97 MET A N 1
ATOM 779 C CA . MET A 1 97 ? 7.378 -4.990 -23.975 1.00 88.50 97 MET A CA 1
ATOM 780 C C . MET A 1 97 ? 5.869 -5.155 -23.812 1.00 88.50 97 MET A C 1
ATOM 782 O O . MET A 1 97 ? 5.406 -6.274 -23.609 1.00 88.50 97 MET A O 1
ATOM 786 N N . ASN A 1 98 ? 5.103 -4.062 -23.903 1.00 86.31 98 ASN A N 1
ATOM 787 C CA . ASN A 1 98 ? 3.659 -4.057 -23.682 1.00 86.31 98 ASN A CA 1
ATOM 788 C C . ASN A 1 98 ? 3.260 -4.624 -22.300 1.00 86.31 98 ASN A C 1
ATOM 790 O O . ASN A 1 98 ? 2.207 -5.241 -22.146 1.00 86.31 98 ASN A O 1
ATOM 794 N N . ALA A 1 99 ? 4.123 -4.427 -21.301 1.00 90.81 99 ALA A N 1
ATOM 795 C CA . ALA A 1 99 ? 3.874 -4.739 -19.900 1.00 90.81 99 ALA A CA 1
ATOM 796 C C . ALA A 1 99 ? 3.511 -3.462 -19.128 1.00 90.81 99 ALA A C 1
ATOM 798 O O . ALA A 1 99 ? 3.812 -2.346 -19.556 1.00 90.81 99 ALA A O 1
ATOM 799 N N . ARG A 1 100 ? 2.871 -3.621 -17.968 1.00 91.69 100 ARG A N 1
ATOM 800 C CA . ARG A 1 100 ? 2.454 -2.508 -17.102 1.00 91.69 100 ARG A CA 1
ATOM 801 C C . ARG A 1 100 ? 3.383 -2.390 -15.903 1.00 91.69 100 ARG A C 1
ATOM 803 O O . ARG A 1 100 ? 3.767 -3.405 -15.330 1.00 91.69 100 ARG A O 1
ATOM 810 N N . LEU A 1 101 ? 3.711 -1.158 -15.521 1.00 94.06 101 LEU A N 1
ATOM 811 C CA . LEU A 1 101 ? 4.504 -0.847 -14.335 1.00 94.06 101 LEU A CA 1
ATOM 812 C C . LEU A 1 101 ? 3.660 -0.086 -13.317 1.00 94.06 101 LEU A C 1
ATOM 814 O O . LEU A 1 101 ? 3.056 0.936 -13.646 1.00 94.06 101 LEU A O 1
ATOM 818 N N . TYR A 1 102 ? 3.698 -0.547 -12.074 1.00 94.94 102 TYR A N 1
ATOM 819 C CA . TYR A 1 102 ? 3.054 0.093 -10.937 1.00 94.94 102 TYR A CA 1
ATOM 820 C C . TYR A 1 102 ? 4.050 0.287 -9.801 1.00 94.94 102 TYR A C 1
ATOM 822 O O . TYR A 1 102 ? 4.999 -0.487 -9.665 1.00 94.94 102 TYR A O 1
ATOM 830 N N . LEU A 1 103 ? 3.827 1.311 -8.982 1.00 94.75 103 LEU A N 1
ATOM 831 C CA . LEU A 1 103 ? 4.594 1.534 -7.757 1.00 94.75 103 LEU A CA 1
ATOM 832 C C . LEU A 1 103 ? 3.678 1.331 -6.547 1.00 94.75 103 LEU A C 1
ATOM 834 O O . LEU A 1 103 ? 2.540 1.797 -6.570 1.00 94.75 103 LEU A O 1
ATOM 838 N N . VAL A 1 104 ? 4.169 0.662 -5.505 1.00 87.00 104 VAL A N 1
ATOM 839 C CA . VAL A 1 104 ? 3.470 0.472 -4.223 1.00 87.00 104 VAL A CA 1
ATOM 840 C C . VAL A 1 104 ? 4.351 0.926 -3.061 1.00 87.00 104 VAL A C 1
ATOM 842 O O . VAL A 1 104 ? 5.576 0.990 -3.202 1.00 87.00 104 VAL A O 1
ATOM 845 N N . ASN A 1 105 ? 3.731 1.256 -1.925 1.00 82.38 105 ASN A N 1
ATOM 846 C CA . ASN A 1 105 ? 4.408 1.666 -0.687 1.00 82.38 105 ASN A CA 1
ATOM 847 C C . ASN A 1 105 ? 5.450 2.783 -0.906 1.00 82.38 105 ASN A C 1
ATOM 849 O O . ASN A 1 105 ? 6.531 2.762 -0.319 1.00 82.38 105 ASN A O 1
ATOM 853 N N . VAL A 1 106 ? 5.169 3.741 -1.797 1.00 88.81 106 VAL A N 1
ATOM 854 C CA . VAL A 1 106 ? 6.137 4.786 -2.165 1.00 88.81 106 VAL A CA 1
ATOM 855 C C . VAL A 1 106 ? 6.295 5.784 -1.013 1.00 88.81 106 VAL A C 1
ATOM 857 O O . VAL A 1 106 ? 5.324 6.461 -0.678 1.00 88.81 106 VAL A O 1
ATOM 860 N N . PRO A 1 107 ? 7.500 5.952 -0.432 1.00 86.94 107 PRO A N 1
ATOM 861 C CA . PRO A 1 107 ? 7.691 6.906 0.652 1.00 86.94 107 PRO A CA 1
ATOM 862 C C . PRO A 1 107 ? 7.429 8.348 0.202 1.00 86.94 107 PRO A C 1
ATOM 864 O O . PRO A 1 107 ? 7.789 8.742 -0.909 1.00 86.94 107 PRO A O 1
ATOM 867 N N . GLU A 1 108 ? 6.903 9.182 1.100 1.00 84.50 108 GLU A N 1
ATOM 868 C CA . GLU A 1 108 ? 6.640 10.613 0.856 1.00 84.50 108 GLU A CA 1
ATOM 869 C C . GLU A 1 108 ? 7.855 11.379 0.311 1.00 84.50 108 GLU A C 1
ATOM 871 O O . GLU A 1 108 ? 7.743 12.243 -0.560 1.00 84.50 108 GLU A O 1
ATOM 876 N N . SER A 1 109 ? 9.053 11.051 0.797 1.00 84.75 109 SER A N 1
ATOM 877 C CA . SER A 1 109 ? 10.303 11.630 0.296 1.00 84.75 109 SER A CA 1
ATOM 878 C C . SER A 1 109 ? 10.527 11.318 -1.187 1.00 84.75 109 SER A C 1
ATOM 880 O O . SER A 1 109 ? 10.967 12.189 -1.936 1.00 84.75 109 SER A O 1
ATOM 882 N N . VAL A 1 110 ? 10.178 10.110 -1.627 1.00 91.31 110 VAL A N 1
ATOM 883 C CA . VAL A 1 110 ? 10.268 9.683 -3.024 1.00 91.31 110 VAL A CA 1
ATOM 884 C C . VAL A 1 110 ? 9.181 10.354 -3.860 1.00 91.31 110 VAL A C 1
ATOM 886 O O . VAL A 1 110 ? 9.500 10.908 -4.910 1.00 91.31 110 VAL A O 1
ATOM 889 N N . LEU A 1 111 ? 7.929 10.397 -3.384 1.00 86.25 111 LEU A N 1
ATOM 890 C CA . LEU A 1 111 ? 6.823 11.092 -4.064 1.00 86.25 111 LEU A CA 1
ATOM 891 C C . LEU A 1 111 ? 7.163 12.561 -4.351 1.00 86.25 111 LEU A C 1
ATOM 893 O O . LEU A 1 111 ? 6.959 13.047 -5.469 1.00 86.25 111 LEU A O 1
ATOM 897 N N . LYS A 1 112 ? 7.761 13.256 -3.376 1.00 80.88 112 LYS A N 1
ATOM 898 C CA . LYS A 1 112 ? 8.235 14.639 -3.537 1.00 80.88 112 LYS A CA 1
ATOM 899 C C . LYS A 1 112 ? 9.293 14.751 -4.628 1.00 80.88 112 LYS A C 1
ATOM 901 O O . LYS A 1 112 ? 9.173 15.611 -5.495 1.00 80.88 112 LYS A O 1
ATOM 906 N N . VAL A 1 113 ? 10.289 13.865 -4.637 1.00 87.50 113 VAL A N 1
ATOM 907 C CA . VAL A 1 113 ? 11.340 13.868 -5.667 1.00 87.50 113 VAL A CA 1
ATOM 908 C C . VAL 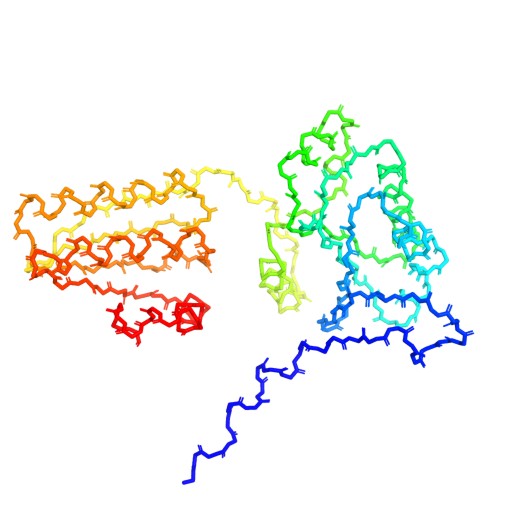A 1 113 ? 10.760 13.598 -7.060 1.00 87.50 113 VAL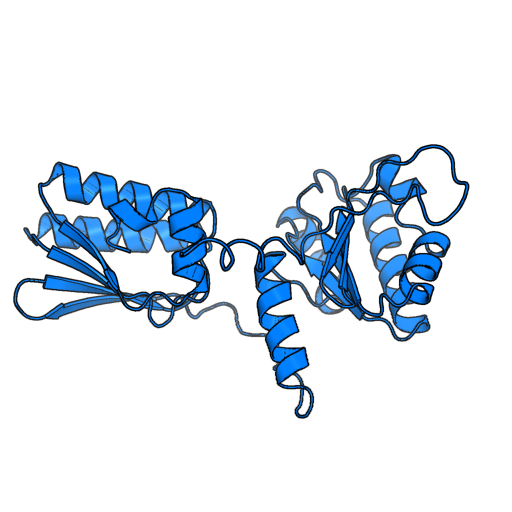 A C 1
ATOM 910 O O . VAL A 1 113 ? 11.074 14.330 -7.998 1.00 87.50 113 VAL A O 1
ATOM 913 N N . LEU A 1 114 ? 9.876 12.605 -7.206 1.00 86.06 114 LEU A N 1
ATOM 914 C CA . LEU A 1 114 ? 9.211 12.297 -8.480 1.00 86.06 114 LEU A CA 1
ATOM 915 C C . LEU A 1 114 ? 8.338 13.460 -8.980 1.00 86.06 114 LEU A C 1
ATOM 917 O O . LEU A 1 114 ? 8.257 13.696 -10.189 1.00 86.06 114 LEU A O 1
ATOM 921 N N . SER A 1 115 ? 7.714 14.199 -8.060 1.00 84.44 115 SER A N 1
ATOM 922 C CA . SER A 1 115 ? 6.947 15.410 -8.368 1.00 84.44 115 SER A CA 1
ATOM 923 C C . SER A 1 115 ? 7.858 16.554 -8.812 1.00 84.44 115 SER A C 1
ATOM 925 O O . SER A 1 115 ? 7.597 17.183 -9.833 1.00 84.44 115 SER A O 1
ATOM 927 N N . MET A 1 116 ? 8.968 16.787 -8.101 1.00 79.56 116 MET A N 1
ATOM 928 C CA . MET A 1 116 ? 9.947 17.831 -8.431 1.00 79.56 116 MET A CA 1
ATOM 929 C C . MET A 1 116 ? 10.563 17.639 -9.818 1.00 79.56 116 MET A C 1
ATOM 931 O O . MET A 1 116 ? 10.799 18.613 -10.527 1.00 79.56 116 MET A O 1
ATOM 935 N N . VAL A 1 117 ? 10.811 16.389 -10.216 1.00 85.19 117 VAL A N 1
ATOM 936 C CA . VAL A 1 117 ? 11.339 16.061 -11.551 1.00 85.19 117 VAL A CA 1
ATOM 937 C C . VAL A 1 117 ? 10.236 15.827 -12.593 1.00 85.19 117 VAL A C 1
ATOM 939 O O . VAL A 1 117 ? 10.535 15.461 -13.725 1.00 85.19 117 VAL A O 1
ATOM 942 N N . ASN A 1 118 ? 8.972 16.079 -12.229 1.00 88.12 118 ASN A N 1
ATOM 943 C CA . ASN A 1 118 ? 7.789 16.023 -13.090 1.00 88.12 118 ASN A CA 1
ATOM 944 C C . ASN A 1 118 ? 7.601 14.687 -13.835 1.00 88.12 118 ASN A C 1
ATOM 946 O O . ASN A 1 118 ? 7.228 14.653 -15.009 1.00 88.12 118 ASN A O 1
ATOM 950 N N . ILE A 1 119 ? 7.875 13.572 -13.156 1.00 85.81 119 ILE A N 1
ATOM 951 C CA . ILE A 1 119 ? 7.655 12.225 -13.707 1.00 85.81 119 ILE A CA 1
ATOM 952 C C . ILE A 1 119 ? 6.623 11.420 -12.926 1.00 85.81 119 ILE A C 1
ATOM 954 O O . ILE A 1 119 ? 6.259 10.340 -13.373 1.00 85.81 119 ILE A O 1
ATOM 958 N N . ILE A 1 120 ? 6.141 11.917 -11.784 1.00 86.19 120 ILE A N 1
ATOM 959 C CA . ILE A 1 120 ? 5.175 11.196 -10.943 1.00 86.19 120 ILE A CA 1
ATOM 960 C C . ILE A 1 120 ? 3.927 10.758 -11.726 1.00 86.19 120 ILE A C 1
ATOM 962 O O . ILE A 1 120 ? 3.494 9.621 -11.594 1.00 86.19 120 ILE A O 1
ATOM 966 N N . SER A 1 121 ? 3.427 11.605 -12.632 1.00 85.94 121 SER A N 1
ATOM 967 C CA . SER A 1 121 ? 2.256 11.329 -13.479 1.00 85.94 121 SER A CA 1
ATOM 968 C C . SER A 1 121 ? 2.469 10.225 -14.519 1.00 85.94 121 SER A C 1
ATOM 970 O O . SER A 1 121 ? 1.516 9.800 -15.167 1.00 85.94 121 SER A O 1
ATOM 972 N N . LYS A 1 122 ? 3.710 9.759 -14.707 1.00 88.06 122 LYS A N 1
ATOM 973 C CA . LYS A 1 122 ? 4.030 8.610 -15.563 1.00 88.06 122 LYS A CA 1
ATOM 974 C C . LYS A 1 122 ? 3.804 7.273 -14.866 1.00 88.06 122 LYS A C 1
ATOM 976 O O . LYS A 1 122 ? 3.809 6.247 -15.536 1.00 88.06 122 LYS A O 1
ATOM 981 N N . PHE A 1 123 ? 3.618 7.278 -13.549 1.00 89.25 123 PHE A N 1
ATOM 982 C CA . PHE A 1 123 ? 3.440 6.072 -12.758 1.00 89.25 123 PHE A CA 1
ATOM 983 C C . PHE A 1 123 ? 2.015 6.010 -12.219 1.00 89.25 123 PHE A C 1
ATOM 985 O O . PHE A 1 123 ? 1.508 6.989 -11.672 1.00 89.25 123 PHE A O 1
ATOM 992 N N . LYS A 1 124 ? 1.385 4.836 -12.317 1.00 90.00 124 LYS A N 1
ATOM 993 C CA . LYS A 1 124 ? 0.215 4.526 -11.493 1.00 90.00 124 LYS A CA 1
ATOM 994 C C . LYS A 1 124 ? 0.732 4.002 -10.151 1.00 90.00 124 LYS A C 1
ATOM 996 O O . LYS A 1 124 ? 1.440 2.994 -10.102 1.00 90.00 124 LYS A O 1
ATOM 1001 N N . ILE A 1 125 ? 0.448 4.758 -9.095 1.00 88.75 125 ILE A N 1
ATOM 1002 C CA . ILE A 1 125 ? 0.977 4.546 -7.748 1.00 88.75 125 ILE A CA 1
ATOM 1003 C C . ILE A 1 125 ? -0.170 4.120 -6.843 1.00 88.75 125 ILE A C 1
ATOM 1005 O O . ILE A 1 125 ? -1.219 4.758 -6.849 1.00 88.75 125 ILE A O 1
ATOM 1009 N N . TYR A 1 126 ? 0.062 3.078 -6.057 1.00 83.75 126 TYR A N 1
ATOM 1010 C CA . TYR A 1 126 ? -0.813 2.666 -4.972 1.00 83.75 126 TYR A CA 1
ATOM 1011 C C . TYR A 1 126 ? -0.077 2.836 -3.647 1.00 83.75 126 TYR A C 1
ATOM 1013 O O . TYR A 1 126 ? 1.152 2.769 -3.562 1.00 83.75 126 TYR A O 1
ATOM 1021 N N . ARG A 1 127 ? -0.838 3.060 -2.590 1.00 72.69 127 ARG A N 1
ATOM 1022 C CA . ARG A 1 127 ? -0.344 3.238 -1.229 1.00 72.69 127 ARG A CA 1
ATOM 1023 C C . ARG A 1 127 ? 0.188 1.930 -0.669 1.00 72.69 127 ARG A C 1
ATOM 1025 O O . ARG A 1 127 ? 1.152 1.970 0.085 1.00 72.69 127 ARG A O 1
ATOM 1032 N N . SER A 1 128 ? -0.391 0.793 -1.065 1.00 71.56 128 SER A N 1
ATOM 1033 C CA . SER A 1 128 ? 0.047 -0.523 -0.603 1.00 71.56 128 SER A CA 1
ATOM 1034 C C . SER A 1 128 ? -0.060 -1.644 -1.630 1.00 71.56 128 SER A C 1
ATOM 1036 O O . SER A 1 128 ? -0.786 -1.547 -2.623 1.00 71.56 128 SER A O 1
ATOM 1038 N N . ASP A 1 129 ? 0.633 -2.751 -1.342 1.00 73.06 129 ASP A N 1
ATOM 1039 C CA . ASP A 1 129 ? 0.460 -4.034 -2.029 1.00 73.06 129 ASP A CA 1
ATOM 1040 C C . ASP A 1 129 ? -1.011 -4.433 -2.127 1.00 73.06 129 ASP A C 1
ATOM 1042 O O . ASP A 1 129 ? -1.464 -4.946 -3.149 1.00 73.06 129 ASP A O 1
ATOM 1046 N N . TYR A 1 130 ? -1.747 -4.220 -1.038 1.00 59.66 130 TYR A N 1
ATOM 1047 C CA . TYR A 1 130 ? -3.137 -4.615 -0.930 1.00 59.66 130 TYR A CA 1
ATOM 1048 C C . TYR A 1 130 ? -4.043 -3.739 -1.798 1.00 59.66 130 TYR A C 1
ATOM 1050 O O . TYR A 1 130 ? -4.887 -4.268 -2.518 1.00 59.66 130 TYR A O 1
ATOM 1058 N N . GLU A 1 131 ? -3.852 -2.415 -1.773 1.00 70.69 131 GLU A N 1
ATOM 1059 C CA . GLU A 1 131 ? -4.613 -1.495 -2.626 1.00 70.69 131 GLU A CA 1
ATOM 1060 C C . GLU A 1 131 ? -4.418 -1.843 -4.104 1.00 70.69 131 GLU A C 1
ATOM 1062 O O . GLU A 1 131 ? -5.401 -1.950 -4.843 1.00 70.69 131 GLU A O 1
ATOM 1067 N N . PHE A 1 132 ? -3.168 -2.114 -4.506 1.00 82.56 132 PHE A N 1
ATOM 1068 C CA . PHE A 1 132 ? -2.873 -2.631 -5.837 1.00 82.56 132 PHE A CA 1
ATOM 1069 C C . PHE A 1 132 ? -3.669 -3.908 -6.107 1.00 82.56 132 PHE A C 1
ATOM 1071 O O . PHE A 1 132 ? -4.392 -3.966 -7.093 1.00 82.56 132 PHE A O 1
ATOM 1078 N N . ILE A 1 133 ? -3.570 -4.924 -5.243 1.00 73.50 133 ILE A N 1
ATOM 1079 C CA . ILE A 1 133 ? -4.226 -6.224 -5.448 1.00 73.50 133 ILE A CA 1
ATOM 1080 C C . ILE A 1 133 ? -5.740 -6.059 -5.571 1.00 73.50 133 ILE A C 1
ATOM 1082 O O . ILE A 1 133 ? -6.323 -6.604 -6.502 1.00 73.50 133 ILE A O 1
ATOM 1086 N N . SER A 1 134 ? -6.371 -5.300 -4.677 1.00 62.84 134 SER A N 1
ATOM 1087 C CA . SER A 1 134 ? -7.820 -5.087 -4.658 1.00 62.84 134 SER A CA 1
ATOM 1088 C C . SER A 1 134 ? -8.308 -4.430 -5.950 1.00 62.84 134 SER A C 1
ATOM 1090 O O . SER A 1 134 ? -9.188 -4.968 -6.628 1.00 62.84 134 SER A O 1
ATOM 1092 N N . GLN A 1 135 ? -7.689 -3.315 -6.351 1.00 75.94 135 GLN A N 1
ATOM 1093 C CA . GLN A 1 135 ? -8.062 -2.626 -7.587 1.00 75.94 135 GLN A CA 1
ATOM 1094 C C . GLN A 1 135 ? -7.715 -3.464 -8.819 1.00 75.94 135 GLN A C 1
ATOM 1096 O O . GLN A 1 135 ? -8.512 -3.551 -9.747 1.00 75.94 135 GLN A O 1
ATOM 1101 N N . TYR A 1 136 ? -6.575 -4.152 -8.812 1.00 79.62 136 TYR A N 1
ATOM 1102 C CA . TYR A 1 136 ? -6.147 -5.013 -9.909 1.00 79.62 136 TYR A CA 1
ATOM 1103 C C . TYR A 1 136 ? -7.057 -6.235 -10.083 1.00 79.62 136 TYR A C 1
ATOM 1105 O O . TYR A 1 136 ? -7.385 -6.632 -11.199 1.00 79.62 136 TYR A O 1
ATOM 1113 N N . GLU A 1 137 ? -7.529 -6.828 -8.986 1.00 69.00 137 GLU A N 1
ATOM 1114 C CA . GLU A 1 137 ? -8.536 -7.880 -9.028 1.00 69.00 137 GLU A CA 1
ATOM 1115 C C . GLU A 1 137 ? -9.860 -7.384 -9.592 1.00 69.00 137 GLU A C 1
ATOM 1117 O O . GLU A 1 137 ? -10.485 -8.105 -10.371 1.00 69.00 137 GLU A O 1
ATOM 1122 N N . GLN A 1 138 ? -10.298 -6.192 -9.184 1.00 66.69 138 GLN A N 1
ATOM 1123 C CA . GLN A 1 138 ? -11.497 -5.575 -9.734 1.00 66.69 138 GLN A CA 1
ATOM 1124 C C . GLN A 1 138 ? -11.319 -5.302 -11.223 1.00 66.69 138 GLN A C 1
ATOM 1126 O O . GLN A 1 138 ? -12.201 -5.687 -11.973 1.00 66.69 138 GLN A O 1
ATOM 1131 N N . GLU A 1 139 ? -10.175 -4.762 -11.654 1.00 69.62 139 GLU A N 1
ATOM 1132 C CA . GLU A 1 139 ? -9.824 -4.551 -13.064 1.00 69.62 139 GLU A CA 1
ATOM 1133 C C . GLU A 1 139 ? -9.862 -5.863 -13.855 1.00 69.62 139 GLU A C 1
ATOM 1135 O O . GLU A 1 139 ? -10.462 -5.915 -14.921 1.00 69.62 139 GLU A O 1
ATOM 1140 N N . ILE A 1 140 ? -9.291 -6.957 -13.345 1.00 67.25 140 ILE A N 1
ATOM 1141 C CA . ILE A 1 140 ? -9.345 -8.261 -14.027 1.00 67.25 140 ILE A CA 1
ATOM 1142 C C . ILE A 1 140 ? -10.784 -8.798 -14.088 1.00 67.25 140 ILE A C 1
ATOM 1144 O O . ILE A 1 140 ? -11.193 -9.337 -15.115 1.00 67.25 140 ILE A O 1
ATOM 1148 N N . LYS A 1 141 ? -11.567 -8.645 -13.010 1.00 59.31 141 LYS A N 1
ATOM 1149 C CA . LYS A 1 141 ? -12.985 -9.052 -12.957 1.00 59.31 141 LYS A CA 1
ATOM 1150 C C . LYS A 1 141 ? -13.863 -8.180 -13.863 1.00 59.31 141 LYS A C 1
ATOM 1152 O O . LYS A 1 141 ? -14.855 -8.669 -14.396 1.00 59.31 141 LYS A O 1
ATOM 1157 N N . SER A 1 142 ? -13.500 -6.910 -14.036 1.00 55.03 142 SER A N 1
ATOM 1158 C CA . SER A 1 142 ? -14.233 -5.904 -14.799 1.00 55.03 142 SER A CA 1
ATOM 1159 C C . SER A 1 142 ? -13.713 -5.712 -16.216 1.00 55.03 142 SER A C 1
ATOM 1161 O O . SER A 1 142 ? -14.359 -4.984 -16.956 1.00 55.03 142 SER A O 1
ATOM 1163 N N . SER A 1 143 ? -12.641 -6.395 -16.642 1.00 52.03 143 SER A N 1
ATOM 1164 C CA . SER A 1 143 ? -12.066 -6.374 -18.003 1.00 52.03 143 SER A CA 1
ATOM 1165 C C . SER A 1 143 ? -12.958 -7.056 -19.058 1.00 52.03 143 SER A C 1
ATOM 1167 O O . SER A 1 143 ? -12.510 -7.861 -19.871 1.00 52.03 143 SER A O 1
ATOM 1169 N N . GLY A 1 144 ? -14.239 -6.688 -19.050 1.00 37.38 144 GLY A N 1
ATOM 1170 C CA . GLY A 1 144 ? -15.016 -6.297 -20.223 1.00 37.38 144 GLY A CA 1
ATOM 1171 C C . GLY A 1 144 ? -15.349 -4.786 -20.280 1.00 37.38 144 GLY A C 1
ATOM 1172 O O . GLY A 1 144 ? -16.110 -4.388 -21.155 1.00 37.38 144 GLY A O 1
ATOM 1173 N N . ALA A 1 145 ? -14.829 -3.926 -19.396 1.00 32.16 145 ALA A N 1
ATOM 1174 C CA . ALA A 1 145 ? -15.107 -2.489 -19.375 1.00 32.16 145 ALA A CA 1
ATOM 1175 C C . ALA A 1 145 ? -13.953 -1.657 -18.779 1.00 32.16 145 ALA A C 1
ATOM 1177 O O . ALA A 1 145 ? -13.159 -2.113 -17.965 1.00 32.16 145 ALA A O 1
ATOM 1178 N N . SER A 1 146 ? -13.873 -0.425 -19.268 1.00 33.47 146 SER A N 1
ATOM 1179 C CA . SER A 1 146 ? -12.800 0.566 -19.173 1.00 33.47 146 SER A CA 1
ATOM 1180 C C . SER A 1 146 ? -12.339 0.984 -17.769 1.00 33.47 146 SER A C 1
ATOM 1182 O O . SER A 1 146 ? -13.121 1.071 -16.829 1.00 33.47 146 SER A O 1
ATOM 1184 N N . VAL A 1 147 ? -11.050 1.340 -17.730 1.00 35.44 147 VAL A N 1
ATOM 1185 C CA . VAL A 1 147 ? -10.264 2.007 -16.676 1.00 35.44 147 VAL A CA 1
ATOM 1186 C C . VAL A 1 147 ? -11.076 3.018 -15.840 1.00 35.44 147 VAL A C 1
ATOM 1188 O O . VAL A 1 147 ? -11.607 3.963 -16.424 1.00 35.44 147 VAL A O 1
ATOM 1191 N N . PRO A 1 148 ? -11.112 2.906 -14.495 1.00 32.88 148 PRO A N 1
ATOM 1192 C CA . PRO A 1 148 ? -11.507 4.012 -13.629 1.00 32.88 148 PRO A CA 1
ATOM 1193 C C . PRO A 1 148 ? -10.367 5.039 -13.542 1.00 32.88 148 PRO A C 1
ATOM 1195 O O . PRO A 1 148 ? -9.211 4.682 -13.294 1.00 32.88 148 PRO A O 1
ATOM 1198 N N . GLU A 1 149 ? -10.692 6.311 -13.772 1.00 31.34 149 GLU A N 1
ATOM 1199 C CA . GLU A 1 149 ? -9.795 7.451 -13.561 1.00 31.34 149 GLU A CA 1
ATOM 1200 C C . GLU A 1 149 ? -9.371 7.582 -12.088 1.00 31.34 149 GLU A C 1
ATOM 1202 O O . GLU A 1 149 ? -10.078 7.159 -11.175 1.00 31.34 149 GLU A O 1
ATOM 1207 N N . ALA A 1 150 ? -8.190 8.171 -11.874 1.00 33.03 150 ALA A N 1
ATOM 1208 C CA . ALA A 1 150 ? -7.573 8.387 -10.569 1.00 33.03 150 ALA A CA 1
ATOM 1209 C C . ALA A 1 150 ? -8.534 9.062 -9.568 1.00 33.03 150 ALA A C 1
ATOM 1211 O O . ALA A 1 150 ? -8.981 10.187 -9.793 1.00 33.03 150 ALA A O 1
ATOM 1212 N N . GLY A 1 151 ? -8.824 8.381 -8.455 1.00 34.12 151 GLY A N 1
ATOM 1213 C CA . GLY A 1 151 ? -9.651 8.910 -7.371 1.00 34.12 151 GLY A CA 1
ATOM 1214 C C . GLY A 1 151 ? -8.974 10.076 -6.645 1.00 34.12 151 GLY A C 1
ATOM 1215 O O . GLY A 1 151 ? -7.803 10.002 -6.272 1.00 34.12 151 GLY A O 1
ATOM 1216 N N . SER A 1 152 ? -9.722 11.165 -6.473 1.00 33.75 152 SER A N 1
ATOM 1217 C CA . SER A 1 152 ? -9.337 12.400 -5.784 1.00 33.75 152 SER A CA 1
ATOM 1218 C C . SER A 1 152 ? -9.087 12.220 -4.279 1.00 33.75 152 SER A C 1
ATOM 1220 O O . SER A 1 152 ? -9.614 11.318 -3.640 1.00 33.75 152 SER A O 1
ATOM 1222 N N . MET A 1 153 ? -8.308 13.137 -3.705 1.00 38.97 153 MET A N 1
ATOM 1223 C CA . MET A 1 153 ? -7.587 13.009 -2.433 1.00 38.97 153 MET A CA 1
ATOM 1224 C C . MET A 1 153 ? -8.341 13.517 -1.172 1.00 38.97 153 MET A C 1
ATOM 1226 O O . MET A 1 153 ? -7.692 13.716 -0.151 1.00 38.97 153 MET A O 1
ATOM 1230 N N . ASP A 1 154 ? -9.673 13.702 -1.197 1.00 43.38 154 ASP A N 1
ATOM 1231 C CA . ASP A 1 154 ? -10.398 14.558 -0.218 1.00 43.38 154 ASP A CA 1
ATOM 1232 C C . ASP A 1 154 ? -11.685 13.986 0.455 1.00 43.38 154 ASP A C 1
ATOM 1234 O O . ASP A 1 154 ? -12.481 14.760 0.980 1.00 43.38 154 ASP A O 1
ATOM 1238 N N . ASP A 1 155 ? -11.921 12.666 0.519 1.00 55.19 155 ASP A N 1
ATOM 1239 C CA . ASP A 1 155 ? -13.250 12.118 0.915 1.00 55.19 155 ASP A CA 1
ATOM 1240 C C . ASP A 1 155 ? -13.383 11.543 2.356 1.00 55.19 155 ASP A C 1
ATOM 1242 O O . ASP A 1 155 ? -14.387 10.914 2.713 1.00 55.19 155 ASP A O 1
ATOM 1246 N N . PHE A 1 156 ? -12.401 11.774 3.241 1.00 61.75 156 PHE A N 1
ATOM 1247 C CA . PHE A 1 156 ? -12.460 11.253 4.618 1.00 61.75 156 PHE A CA 1
ATOM 1248 C C . PHE A 1 156 ? -13.332 12.093 5.555 1.00 61.75 156 PHE A C 1
ATOM 1250 O O . PHE A 1 156 ? -13.006 13.234 5.910 1.00 61.75 156 PHE A O 1
ATOM 1257 N N . SER A 1 157 ? -14.402 11.488 6.070 1.00 70.75 157 SER A N 1
ATOM 1258 C CA . SER A 1 157 ? -15.284 12.104 7.058 1.00 70.75 157 SER A CA 1
ATOM 1259 C C . SER A 1 157 ? -15.589 11.155 8.217 1.00 70.75 157 SER A C 1
ATOM 1261 O O . SER A 1 157 ? -15.638 9.936 8.072 1.00 70.75 157 SER A O 1
ATOM 1263 N N . VAL A 1 158 ? -15.785 11.744 9.398 1.00 75.31 158 VAL A N 1
ATOM 1264 C CA . VAL A 1 158 ? -16.280 11.044 10.584 1.00 75.31 158 VAL A CA 1
ATOM 1265 C C . VAL A 1 158 ? -17.526 11.789 11.024 1.00 75.31 158 VAL A C 1
ATOM 1267 O O . VAL A 1 158 ? -17.480 13.010 11.192 1.00 75.31 158 VAL A O 1
ATOM 1270 N N . SER A 1 159 ? -18.638 11.076 11.164 1.00 79.94 159 SER A N 1
ATOM 1271 C CA . SER A 1 159 ? -19.907 11.643 11.625 1.00 79.94 159 SER A CA 1
ATOM 1272 C C . SER A 1 159 ? -20.499 10.801 12.747 1.00 79.94 159 SER A C 1
ATOM 1274 O O . SER A 1 159 ? -20.211 9.610 12.860 1.00 79.94 159 SER A O 1
ATOM 1276 N N . ARG A 1 160 ? -21.320 11.428 13.597 1.00 80.25 160 ARG A N 1
ATOM 1277 C CA . ARG A 1 160 ? -21.998 10.761 14.712 1.00 80.25 160 ARG A CA 1
ATOM 1278 C C . ARG A 1 160 ? -23.505 10.829 14.555 1.00 80.25 160 ARG A C 1
ATOM 1280 O O . ARG A 1 160 ? -24.062 11.890 14.284 1.00 80.25 160 ARG A O 1
ATOM 1287 N N . GLU A 1 161 ? -24.156 9.702 14.789 1.00 85.75 161 GLU A N 1
ATOM 1288 C CA . GLU A 1 161 ? -25.606 9.564 14.758 1.00 85.75 161 GLU A CA 1
ATOM 1289 C C . GLU A 1 161 ? -26.076 8.818 16.012 1.00 85.75 161 GLU A C 1
ATOM 1291 O O . GLU A 1 161 ? -25.586 7.733 16.328 1.00 85.75 161 GLU A O 1
ATOM 1296 N N . LYS A 1 162 ? -27.046 9.377 16.747 1.00 81.81 162 LYS A N 1
ATOM 1297 C CA . LYS A 1 162 ? -27.666 8.675 17.880 1.00 81.81 162 LYS A CA 1
ATOM 1298 C C . LYS A 1 162 ? -28.771 7.760 17.381 1.00 81.81 162 LYS A C 1
ATOM 1300 O O . LYS A 1 162 ? -29.742 8.228 16.793 1.00 81.81 162 LYS A O 1
ATOM 1305 N N . GLN A 1 163 ? -28.668 6.474 17.702 1.00 80.12 163 GLN A N 1
ATOM 1306 C CA . GLN A 1 163 ? -29.699 5.493 17.391 1.00 80.12 163 GLN A CA 1
ATOM 1307 C C . GLN A 1 163 ? -30.078 4.716 18.657 1.00 80.12 163 GLN A C 1
ATOM 1309 O O . GLN A 1 163 ? -29.404 3.774 19.068 1.00 80.12 163 GLN A O 1
ATOM 1314 N N . GLY A 1 164 ? -31.172 5.116 19.309 1.00 76.62 164 GLY A N 1
ATOM 1315 C CA . GLY A 1 164 ? -31.607 4.505 20.568 1.00 76.62 164 GLY A CA 1
ATOM 1316 C C . GLY A 1 164 ? -30.589 4.722 21.695 1.00 76.62 164 GLY A C 1
ATOM 1317 O O . GLY A 1 164 ? -30.266 5.859 22.021 1.00 76.62 164 GLY A O 1
ATOM 1318 N N . ASN A 1 165 ? -30.090 3.634 22.293 1.00 77.00 165 ASN A N 1
ATOM 1319 C CA . ASN A 1 165 ? -29.098 3.673 23.380 1.00 77.00 165 ASN A CA 1
ATOM 1320 C C . ASN A 1 165 ? -27.641 3.516 22.894 1.00 77.00 165 ASN A C 1
ATOM 1322 O O . ASN A 1 165 ? -26.749 3.221 23.691 1.00 77.00 165 ASN A O 1
ATOM 1326 N N . ARG A 1 166 ? -27.398 3.644 21.584 1.00 77.44 166 ARG A N 1
ATOM 1327 C CA . ARG A 1 166 ? -26.058 3.582 20.992 1.00 77.44 166 ARG A CA 1
ATOM 1328 C C . ARG A 1 166 ? -25.755 4.829 20.173 1.00 77.44 166 ARG A C 1
ATOM 1330 O O . ARG A 1 166 ? -26.655 5.433 19.586 1.00 77.44 166 ARG A O 1
ATOM 1337 N N . GLU A 1 167 ? -24.480 5.186 20.130 1.00 85.50 167 GLU A N 1
ATOM 1338 C CA . GLU A 1 167 ? -23.957 6.196 19.216 1.00 85.50 167 GLU A CA 1
ATOM 1339 C C . GLU A 1 167 ? -23.219 5.496 18.078 1.00 85.50 167 GLU A C 1
ATOM 1341 O O . GLU A 1 167 ? -22.353 4.653 18.315 1.00 85.50 167 GLU A O 1
ATOM 1346 N N . ILE A 1 168 ? -23.608 5.810 16.847 1.00 82.62 168 ILE A N 1
ATOM 1347 C CA . ILE A 1 168 ? -22.978 5.300 15.636 1.00 82.62 168 ILE A CA 1
ATOM 1348 C C . ILE A 1 168 ? -21.964 6.340 15.188 1.00 82.62 168 ILE A C 1
ATOM 1350 O O . ILE A 1 168 ? -22.331 7.474 14.887 1.00 82.62 168 ILE A O 1
ATOM 1354 N N . VAL A 1 169 ? -20.697 5.950 15.141 1.00 82.50 169 VAL A N 1
ATOM 1355 C CA . VAL A 1 169 ? -19.615 6.740 14.560 1.00 82.50 169 VAL A CA 1
ATOM 1356 C C . VAL A 1 169 ? -19.382 6.197 13.157 1.00 82.50 169 VAL A C 1
ATOM 1358 O O . VAL A 1 169 ? -18.820 5.114 12.999 1.00 82.50 169 VAL A O 1
ATOM 1361 N N . ARG A 1 170 ? -19.855 6.915 12.138 1.00 79.94 170 ARG A N 1
ATOM 1362 C CA . ARG A 1 170 ? -19.655 6.533 10.737 1.00 79.94 170 ARG A CA 1
ATOM 1363 C C . ARG A 1 170 ? -18.331 7.066 10.237 1.00 79.94 170 ARG A C 1
ATOM 1365 O O . ARG A 1 170 ? -18.037 8.247 10.430 1.00 79.94 170 ARG A O 1
ATOM 1372 N N . ILE A 1 171 ? -17.585 6.200 9.567 1.00 77.19 171 ILE A N 1
ATOM 1373 C CA . ILE A 1 171 ? -16.309 6.516 8.938 1.00 77.19 171 ILE A CA 1
ATOM 1374 C C . ILE A 1 171 ? -16.516 6.383 7.428 1.00 77.19 171 ILE A C 1
ATOM 1376 O O . ILE A 1 171 ? -16.987 5.347 6.954 1.00 77.19 171 ILE A O 1
ATOM 1380 N N . THR A 1 172 ? -16.222 7.444 6.680 1.00 62.47 172 THR A N 1
ATOM 1381 C CA . THR A 1 172 ? -16.186 7.401 5.214 1.00 62.47 172 THR A CA 1
ATOM 1382 C C . THR A 1 172 ? -14.745 7.449 4.741 1.00 62.47 172 THR A C 1
ATOM 1384 O O . THR A 1 172 ? -13.968 8.241 5.277 1.00 62.47 172 THR A O 1
ATOM 1387 N N . ASP A 1 173 ? -14.427 6.632 3.734 1.00 60.97 173 ASP A N 1
ATOM 1388 C CA . ASP A 1 173 ? -13.094 6.462 3.149 1.00 60.97 173 ASP A CA 1
ATOM 1389 C C . ASP A 1 173 ? -12.106 5.719 4.080 1.00 60.97 173 ASP A C 1
ATOM 1391 O O . ASP A 1 173 ? -12.365 5.449 5.257 1.00 60.97 173 ASP A O 1
ATOM 1395 N N . SER A 1 174 ? -10.969 5.310 3.525 1.00 54.34 174 SER A N 1
ATOM 1396 C CA . SER A 1 174 ? -9.992 4.446 4.182 1.00 54.34 174 SER A CA 1
ATOM 1397 C C . SER A 1 174 ? -9.293 5.137 5.363 1.00 54.34 174 SER A C 1
ATOM 1399 O O . SER A 1 174 ? -8.944 6.326 5.319 1.00 54.34 174 SER A O 1
ATOM 1401 N N . LEU A 1 175 ? -9.017 4.362 6.417 1.00 56.03 175 LEU A N 1
ATOM 1402 C CA . LEU A 1 175 ? -8.356 4.831 7.636 1.00 56.03 175 LEU A CA 1
ATOM 1403 C C . LEU A 1 175 ? -6.844 4.561 7.527 1.00 56.03 175 LEU A C 1
ATOM 1405 O O . LEU A 1 175 ? -6.358 3.532 7.989 1.00 56.03 175 LEU A O 1
ATOM 1409 N N . VAL A 1 176 ? -6.142 5.464 6.824 1.00 43.66 176 VAL A N 1
ATOM 1410 C CA . VAL A 1 176 ? -4.757 5.267 6.312 1.00 43.66 176 VAL A CA 1
ATOM 1411 C C . VAL A 1 176 ? -3.771 6.362 6.760 1.00 43.66 176 VAL A C 1
ATOM 1413 O O . VAL A 1 176 ? -2.631 6.402 6.320 1.00 43.66 176 VAL A O 1
ATOM 1416 N N . GLU A 1 177 ? -4.201 7.328 7.579 1.00 49.81 177 GLU A N 1
ATOM 1417 C CA . GLU A 1 177 ? -3.352 8.465 7.971 1.00 49.81 177 GLU A CA 1
ATOM 1418 C C . GLU A 1 177 ? -3.510 8.813 9.452 1.00 49.81 177 GLU A C 1
ATOM 1420 O O . GLU A 1 177 ? -4.617 8.816 9.994 1.00 49.81 177 GLU A O 1
ATOM 1425 N N . GLU A 1 178 ? -2.405 9.213 10.085 1.00 49.09 178 GLU A N 1
ATOM 1426 C CA . GLU A 1 178 ? -2.354 9.634 11.492 1.00 49.09 178 GLU A CA 1
ATOM 1427 C C . GLU A 1 178 ? -3.377 10.743 11.799 1.00 49.09 178 GLU A C 1
ATOM 1429 O O . GLU A 1 178 ? -4.149 10.636 12.751 1.00 49.09 178 GLU A O 1
ATOM 1434 N N . MET A 1 179 ? -3.463 11.774 10.943 1.00 42.59 179 MET A N 1
ATOM 1435 C CA . MET A 1 179 ? -4.420 12.882 11.104 1.00 42.59 179 MET A CA 1
ATOM 1436 C C . MET A 1 179 ? -5.885 12.445 10.992 1.00 42.59 179 MET A C 1
ATOM 1438 O O . MET A 1 179 ? -6.738 12.957 11.721 1.00 42.59 179 MET A O 1
ATOM 1442 N N . ARG A 1 180 ? -6.182 11.463 10.133 1.00 63.03 180 ARG A N 1
ATOM 1443 C CA . ARG A 1 180 ? -7.521 10.866 10.008 1.00 63.03 180 ARG A CA 1
ATOM 1444 C C . ARG A 1 180 ? -7.870 10.052 11.259 1.00 63.03 180 ARG A C 1
ATOM 1446 O O . ARG A 1 180 ? -8.985 10.139 11.775 1.00 63.03 180 ARG A O 1
ATOM 1453 N N . GLY A 1 181 ? -6.882 9.347 11.805 1.00 59.00 181 GLY A N 1
ATOM 1454 C CA . GLY A 1 181 ? -6.997 8.603 13.051 1.00 59.00 181 GLY A CA 1
ATOM 1455 C C . GLY A 1 181 ? -7.262 9.469 14.286 1.00 59.00 181 GLY A C 1
ATOM 1456 O O . GLY A 1 181 ? -8.112 9.128 15.112 1.00 59.00 181 GLY A O 1
ATOM 1457 N N . TYR A 1 182 ? -6.608 10.630 14.394 1.00 68.38 182 TYR A N 1
ATOM 1458 C CA . TYR A 1 182 ? -6.861 11.573 15.491 1.00 68.38 182 TYR A CA 1
ATOM 1459 C C . TYR A 1 182 ? -8.304 12.094 15.489 1.00 68.38 182 TYR A C 1
ATOM 1461 O O . TYR A 1 182 ? -8.916 12.185 16.552 1.00 68.38 182 TYR A O 1
ATOM 1469 N N . LYS A 1 183 ? -8.895 12.331 14.309 1.00 73.44 183 LYS A N 1
ATOM 1470 C CA . LYS A 1 183 ? -10.301 12.748 14.189 1.00 73.44 183 LYS A CA 1
ATOM 1471 C C . LYS A 1 183 ? -11.271 11.677 14.701 1.00 73.44 183 LYS A C 1
ATOM 1473 O O . LYS A 1 183 ? -12.214 12.008 15.415 1.00 73.44 183 LYS A O 1
ATOM 1478 N N . LEU A 1 184 ? -11.026 10.397 14.399 1.00 76.56 184 LEU A N 1
ATOM 1479 C CA . LEU A 1 184 ? -11.807 9.290 14.967 1.00 76.56 184 LEU A CA 1
ATOM 1480 C C . LEU A 1 184 ? -11.687 9.252 16.500 1.00 76.56 184 LEU A C 1
ATOM 1482 O O . LEU A 1 184 ? -12.692 9.144 17.203 1.00 76.56 184 LEU A O 1
ATOM 1486 N N . LEU A 1 185 ? -10.466 9.375 17.026 1.00 79.19 185 LEU A N 1
ATOM 1487 C CA . LEU A 1 185 ? -10.217 9.383 18.469 1.00 79.19 185 LEU A CA 1
ATOM 1488 C C . LEU A 1 185 ? -10.912 10.544 19.181 1.00 79.19 185 LEU A C 1
ATOM 1490 O O . LEU A 1 185 ? -11.487 10.338 20.249 1.00 79.19 185 LEU A O 1
ATOM 1494 N N . ASP A 1 186 ? -10.880 11.745 18.610 1.00 80.44 186 ASP A N 1
ATOM 1495 C CA . ASP A 1 186 ? -11.543 12.918 19.182 1.00 80.44 186 ASP A CA 1
ATOM 1496 C C . ASP A 1 186 ? -13.064 12.763 19.180 1.00 80.44 186 ASP A C 1
ATOM 1498 O O . ASP A 1 186 ? -13.732 13.091 20.169 1.00 80.44 186 ASP A O 1
ATOM 1502 N N . GLU A 1 187 ? -13.622 12.178 18.120 1.00 82.25 187 GLU A N 1
ATOM 1503 C CA . GLU A 1 187 ? -15.055 11.923 18.039 1.00 82.25 187 GLU A CA 1
ATOM 1504 C C . GLU A 1 187 ? -15.514 10.895 19.084 1.00 82.25 187 GLU A C 1
ATOM 1506 O O . GLU A 1 187 ? -16.551 11.090 19.729 1.00 82.25 187 GLU A O 1
ATOM 1511 N N . ILE A 1 188 ? -14.705 9.858 19.322 1.00 82.31 188 ILE A N 1
ATOM 1512 C CA . ILE A 1 188 ? -14.942 8.846 20.358 1.00 82.31 188 ILE A CA 1
ATOM 1513 C C . ILE A 1 188 ? -14.781 9.450 21.754 1.00 82.31 188 ILE A C 1
ATOM 1515 O O . ILE A 1 188 ? -15.668 9.292 22.589 1.00 82.31 188 ILE A O 1
ATOM 1519 N N . LYS A 1 189 ? -13.708 10.203 22.024 1.00 82.81 189 LYS A N 1
ATOM 1520 C CA . LYS A 1 189 ? -13.513 10.902 23.310 1.00 82.81 189 LYS A CA 1
ATOM 1521 C C . LYS A 1 189 ? -14.682 11.823 23.638 1.00 82.81 189 LYS A C 1
ATOM 1523 O O . LYS A 1 189 ? -15.112 11.870 24.791 1.00 82.81 189 LYS A O 1
ATOM 1528 N N . THR A 1 190 ? -15.215 12.515 22.637 1.00 83.69 190 THR A N 1
ATOM 1529 C CA . THR A 1 190 ? -16.397 13.366 22.786 1.00 83.69 190 THR A CA 1
ATOM 1530 C C . THR A 1 190 ? -17.636 12.546 23.151 1.00 83.69 190 THR A C 1
ATOM 1532 O O . THR A 1 190 ? -18.302 12.877 24.132 1.00 83.69 190 THR A O 1
ATOM 1535 N N . ALA A 1 191 ? -17.914 11.437 22.456 1.00 80.62 191 ALA A N 1
ATOM 1536 C CA . ALA A 1 191 ? -19.020 10.538 22.809 1.00 80.62 191 ALA A CA 1
ATOM 1537 C C . ALA A 1 191 ? -18.870 9.983 24.242 1.00 80.62 191 ALA A C 1
ATOM 1539 O O . ALA A 1 191 ? -19.812 9.987 25.037 1.00 80.62 191 ALA A O 1
ATOM 1540 N N . LEU A 1 192 ? -17.651 9.594 24.622 1.00 83.00 192 LEU A N 1
ATOM 1541 C CA . LEU A 1 192 ? -17.328 9.143 25.975 1.00 83.00 192 LEU A CA 1
ATOM 1542 C C . LEU A 1 192 ? -17.545 10.243 27.029 1.00 83.00 192 LEU A C 1
ATOM 1544 O O . LEU A 1 192 ? -17.991 9.950 28.139 1.00 83.00 192 LEU A O 1
ATOM 1548 N N . ALA A 1 193 ? -17.225 11.503 26.719 1.00 84.62 193 ALA A N 1
ATOM 1549 C CA . ALA A 1 193 ? -17.462 12.645 27.608 1.00 84.62 193 ALA A CA 1
ATOM 1550 C C . ALA A 1 193 ? -18.959 12.945 27.793 1.00 84.62 193 ALA A C 1
ATOM 1552 O O . ALA A 1 193 ? -19.366 13.395 28.861 1.00 84.62 193 ALA A O 1
ATOM 1553 N N . GLN A 1 194 ? -19.785 12.631 26.793 1.00 82.75 194 GLN A N 1
ATOM 1554 C CA . GLN A 1 194 ? -21.246 12.741 26.857 1.00 82.75 194 GLN A CA 1
ATOM 1555 C C . GLN A 1 194 ? -21.921 11.578 27.609 1.00 82.75 194 GLN A C 1
ATOM 1557 O O . GLN A 1 194 ? -23.147 11.532 27.703 1.00 82.75 194 GLN A O 1
ATOM 1562 N N . GLY A 1 195 ? -21.143 10.642 28.164 1.00 82.94 195 GLY A N 1
ATOM 1563 C CA . GLY A 1 195 ? -21.653 9.539 28.980 1.00 82.94 195 GLY A CA 1
ATOM 1564 C C . GLY A 1 195 ? -22.229 8.369 28.182 1.00 82.94 195 GLY A C 1
ATOM 1565 O O . GLY A 1 195 ? -22.903 7.517 28.763 1.00 82.94 195 GLY A O 1
ATOM 1566 N N . ILE A 1 196 ? -21.961 8.303 26.875 1.00 85.88 196 ILE A N 1
ATOM 1567 C CA . ILE A 1 196 ? -22.399 7.208 26.006 1.00 85.88 196 ILE A CA 1
ATOM 1568 C C . ILE A 1 196 ? -21.787 5.884 26.469 1.00 85.88 196 ILE A C 1
ATOM 1570 O O . ILE A 1 196 ? -20.612 5.819 26.824 1.00 85.88 196 ILE A O 1
ATOM 1574 N N . LYS A 1 197 ? -22.601 4.822 26.477 1.00 86.38 197 LYS A N 1
ATOM 1575 C CA . LYS A 1 197 ? -22.222 3.489 26.983 1.00 86.38 197 LYS A CA 1
ATOM 1576 C C . LYS A 1 197 ? -22.058 2.422 25.904 1.00 86.38 197 LYS A C 1
ATOM 1578 O O . LYS A 1 197 ? -21.503 1.364 26.191 1.00 86.38 197 LYS A O 1
ATOM 1583 N N . ASN A 1 198 ? -22.505 2.704 24.684 1.00 89.06 198 ASN A N 1
ATOM 1584 C CA . ASN A 1 198 ? -22.417 1.790 23.555 1.00 89.06 198 ASN A CA 1
ATOM 1585 C C . ASN A 1 198 ? -22.085 2.572 22.277 1.00 89.06 198 ASN A C 1
ATOM 1587 O O . ASN A 1 198 ? -22.845 3.462 21.890 1.00 89.06 198 ASN A O 1
ATOM 1591 N N . ILE A 1 199 ? -20.946 2.255 21.665 1.00 89.81 199 ILE A N 1
ATOM 1592 C CA . ILE A 1 199 ? -20.427 2.893 20.456 1.00 89.81 199 ILE A CA 1
ATOM 1593 C C . ILE A 1 199 ? -20.332 1.836 19.352 1.00 89.81 199 ILE A C 1
ATOM 1595 O O . ILE A 1 199 ? -19.647 0.826 19.506 1.00 89.81 199 ILE A O 1
ATOM 1599 N N . ALA A 1 200 ? -20.995 2.082 18.227 1.00 89.69 200 ALA A N 1
ATOM 1600 C CA . ALA A 1 200 ? -20.834 1.293 17.011 1.00 89.69 200 ALA A CA 1
ATOM 1601 C C . ALA A 1 200 ? -19.998 2.096 16.013 1.00 89.69 200 ALA A C 1
ATOM 1603 O O . ALA A 1 200 ? -20.373 3.207 15.646 1.00 89.69 200 ALA A O 1
ATOM 1604 N N . LEU A 1 201 ? -18.865 1.554 15.585 1.00 89.50 201 LEU A N 1
ATOM 1605 C CA . LEU A 1 201 ? -18.074 2.107 14.500 1.00 89.50 201 LEU A CA 1
ATOM 1606 C C . LEU A 1 201 ? -18.589 1.514 13.189 1.00 89.50 201 LEU A C 1
ATOM 1608 O O . LEU A 1 201 ? -18.449 0.315 12.962 1.00 89.50 201 LEU A O 1
ATOM 1612 N N . ASP A 1 202 ? -19.206 2.334 12.349 1.00 86.25 202 ASP A N 1
ATOM 1613 C CA . ASP A 1 202 ? -19.763 1.905 11.067 1.00 86.25 202 ASP A CA 1
ATOM 1614 C C . ASP A 1 202 ? -18.706 2.032 9.965 1.00 86.25 202 ASP A C 1
ATOM 1616 O O . ASP A 1 202 ? -18.292 3.137 9.604 1.00 86.25 202 ASP A O 1
ATOM 1620 N N . PHE A 1 203 ? -18.276 0.875 9.462 1.00 84.69 203 PHE A N 1
ATOM 1621 C CA . PHE A 1 203 ? -17.223 0.705 8.462 1.00 84.69 203 PHE A CA 1
ATOM 1622 C C . PHE A 1 203 ? -17.778 0.429 7.057 1.00 84.69 203 PHE A C 1
ATOM 1624 O O . PHE A 1 203 ? -17.031 -0.010 6.185 1.00 84.69 203 PHE A O 1
ATOM 1631 N N . ALA A 1 204 ? -19.066 0.696 6.809 1.00 74.12 204 ALA A N 1
ATOM 1632 C CA . ALA A 1 204 ? -19.700 0.434 5.513 1.00 74.12 204 ALA A CA 1
ATOM 1633 C C . ALA A 1 204 ? -18.964 1.064 4.313 1.00 74.12 204 ALA A C 1
ATOM 1635 O O . ALA A 1 204 ? -19.025 0.518 3.216 1.00 74.12 204 ALA A O 1
ATOM 1636 N N . ASN A 1 205 ? -18.271 2.189 4.529 1.00 68.06 205 ASN A N 1
ATOM 1637 C CA . ASN A 1 205 ? -17.515 2.921 3.506 1.00 68.06 205 ASN A CA 1
ATOM 1638 C C . ASN A 1 205 ? -16.004 2.949 3.796 1.00 68.06 205 ASN A C 1
ATOM 1640 O O . ASN A 1 205 ? -15.310 3.860 3.349 1.00 68.06 205 ASN A O 1
ATOM 1644 N N . VAL A 1 206 ? -15.506 2.010 4.606 1.00 70.88 206 VAL A N 1
ATOM 1645 C CA . VAL A 1 206 ? -14.075 1.866 4.890 1.00 70.88 206 VAL A CA 1
ATOM 1646 C C . VAL A 1 206 ? -13.548 0.712 4.058 1.00 70.88 206 VAL A C 1
ATOM 1648 O O . VAL A 1 206 ? -13.796 -0.455 4.361 1.00 70.88 206 VAL A O 1
ATOM 1651 N N . ASP A 1 207 ? -12.793 1.041 3.018 1.00 60.78 207 ASP A N 1
ATOM 1652 C CA . ASP A 1 207 ? -12.249 0.027 2.116 1.00 60.78 207 ASP A CA 1
ATOM 1653 C C . ASP A 1 207 ? -11.014 -0.668 2.706 1.00 60.78 207 ASP A C 1
ATOM 1655 O O . ASP A 1 207 ? -10.746 -1.828 2.386 1.00 60.78 207 ASP A O 1
ATOM 1659 N N . TYR A 1 208 ? -10.276 0.020 3.589 1.00 62.47 208 TYR A N 1
ATOM 1660 C CA . TYR A 1 208 ? -9.008 -0.453 4.141 1.00 62.47 208 TYR A CA 1
ATOM 1661 C C . TYR A 1 208 ? -8.631 0.202 5.486 1.00 62.47 208 TYR A C 1
ATOM 1663 O O . TYR A 1 208 ? -9.019 1.338 5.779 1.00 62.47 208 TYR A O 1
ATOM 1671 N N . VAL A 1 209 ? -7.823 -0.515 6.280 1.00 64.25 209 VAL A N 1
ATOM 1672 C CA . VAL A 1 209 ? -7.192 -0.050 7.528 1.00 64.25 209 VAL A CA 1
ATOM 1673 C C . VAL A 1 209 ? -5.711 -0.436 7.496 1.00 64.25 209 VAL A C 1
ATOM 1675 O O . VAL A 1 209 ? -5.394 -1.599 7.261 1.00 64.25 209 VAL A O 1
ATOM 1678 N N . ASP A 1 210 ? -4.805 0.512 7.736 1.00 60.25 210 ASP A N 1
ATOM 1679 C CA . ASP A 1 210 ? -3.362 0.251 7.824 1.00 60.25 210 ASP A CA 1
ATOM 1680 C C . ASP A 1 210 ? -2.882 0.046 9.276 1.00 60.25 210 ASP A C 1
ATOM 1682 O O . ASP A 1 210 ? -3.667 0.003 10.225 1.00 60.25 210 ASP A O 1
ATOM 1686 N N . SER A 1 211 ? -1.568 -0.086 9.475 1.00 58.75 211 SER A N 1
ATOM 1687 C CA . SER A 1 211 ? -0.972 -0.245 10.808 1.00 58.75 211 SER A CA 1
ATOM 1688 C C . SER A 1 211 ? -1.212 0.964 11.723 1.00 58.75 211 SER A C 1
ATOM 1690 O O . SER A 1 211 ? -1.402 0.791 12.931 1.00 58.75 211 SER A O 1
ATOM 1692 N N . VAL A 1 212 ? -1.262 2.177 11.163 1.00 59.91 212 VAL A N 1
ATOM 1693 C CA . VAL A 1 212 ? -1.599 3.405 11.896 1.00 59.91 212 VAL A CA 1
ATOM 1694 C C . VAL A 1 212 ? -3.061 3.363 12.337 1.00 59.91 212 VAL A C 1
ATOM 1696 O O . VAL A 1 212 ? -3.369 3.622 13.501 1.00 59.91 212 VAL A O 1
ATOM 1699 N N . GLY A 1 213 ? -3.962 2.966 11.442 1.00 69.94 213 GLY A N 1
ATOM 1700 C CA . GLY A 1 213 ? -5.380 2.824 11.714 1.00 69.94 213 GLY A CA 1
ATOM 1701 C C . GLY A 1 213 ? -5.700 1.745 12.740 1.00 69.94 213 GLY A C 1
ATOM 1702 O O . GLY A 1 213 ? -6.527 1.972 13.621 1.00 69.94 213 GLY A O 1
ATOM 1703 N N . ILE A 1 214 ? -4.980 0.622 12.720 1.00 74.62 214 ILE A N 1
ATOM 1704 C CA . ILE A 1 214 ? -5.028 -0.388 13.788 1.00 74.62 214 ILE A CA 1
ATOM 1705 C C . ILE A 1 214 ? -4.639 0.240 15.134 1.00 74.62 214 ILE A C 1
ATOM 1707 O O . ILE A 1 214 ? -5.354 0.068 16.124 1.00 74.62 214 ILE A O 1
ATOM 1711 N N . GLY A 1 215 ? -3.546 1.010 15.180 1.00 68.00 215 GLY A N 1
ATOM 1712 C CA . GLY A 1 215 ? -3.099 1.700 16.395 1.00 68.00 215 GLY A CA 1
ATOM 1713 C C . GLY A 1 215 ? -4.143 2.678 16.945 1.00 68.00 215 GLY A C 1
ATOM 1714 O O . GLY A 1 215 ? -4.396 2.721 18.151 1.00 68.00 215 GLY A O 1
ATOM 1715 N N . VAL A 1 216 ? -4.812 3.412 16.057 1.00 76.56 216 VAL A N 1
ATOM 1716 C CA . VAL A 1 216 ? -5.910 4.328 16.391 1.00 76.56 216 VAL A CA 1
ATOM 1717 C C . VAL A 1 216 ? -7.115 3.571 16.947 1.00 76.56 216 VAL A C 1
ATOM 1719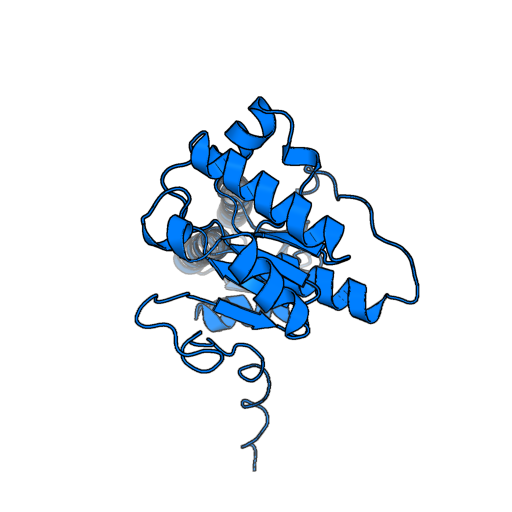 O O . VAL A 1 216 ? -7.671 3.978 17.968 1.00 76.56 216 VAL A O 1
ATOM 1722 N N . LEU A 1 217 ? -7.512 2.464 16.312 1.00 83.94 217 LEU A N 1
ATOM 1723 C CA . LEU A 1 217 ? -8.630 1.636 16.768 1.00 83.94 217 LEU A CA 1
ATOM 1724 C C . LEU A 1 217 ? -8.350 1.015 18.136 1.00 83.94 217 LEU A C 1
ATOM 1726 O O . LEU A 1 217 ? -9.236 0.995 18.988 1.00 83.94 217 LEU A O 1
ATOM 1730 N N . MET A 1 218 ? -7.110 0.601 18.389 1.00 82.44 218 MET A N 1
ATOM 1731 C CA . MET A 1 218 ? -6.689 0.121 19.705 1.00 82.44 218 MET A CA 1
ATOM 1732 C C . MET A 1 218 ? -6.705 1.219 20.763 1.00 82.44 218 MET A C 1
ATOM 1734 O O . MET A 1 218 ? -7.192 1.002 21.873 1.00 82.44 218 MET A O 1
ATOM 1738 N N . ALA A 1 219 ? -6.226 2.419 20.432 1.00 77.44 219 ALA A N 1
ATOM 1739 C CA . ALA A 1 219 ? -6.300 3.561 21.337 1.00 77.44 219 ALA A CA 1
ATOM 1740 C C . ALA A 1 219 ? -7.759 3.927 21.667 1.00 77.44 219 ALA A C 1
ATOM 1742 O O . ALA A 1 219 ? -8.087 4.193 22.825 1.00 77.44 219 ALA A O 1
ATOM 1743 N N . ALA A 1 220 ? -8.647 3.880 20.672 1.00 82.69 220 ALA A N 1
ATOM 1744 C CA . ALA A 1 220 ? -10.076 4.109 20.839 1.00 82.69 220 ALA A CA 1
ATOM 1745 C C . ALA A 1 220 ? -10.741 3.032 21.707 1.00 82.69 220 ALA A C 1
ATOM 1747 O O . ALA A 1 220 ? -11.517 3.356 22.608 1.00 82.69 220 ALA A O 1
ATOM 1748 N N . TYR A 1 221 ? -10.403 1.764 21.464 1.00 86.06 221 TYR A N 1
ATOM 1749 C CA . TYR A 1 221 ? -10.870 0.629 22.250 1.00 86.06 221 TYR A CA 1
ATOM 1750 C C . TYR A 1 221 ? -10.473 0.758 23.723 1.00 86.06 221 TYR A C 1
ATOM 1752 O O . TYR A 1 221 ? -11.333 0.697 24.604 1.00 86.06 221 TYR A O 1
ATOM 1760 N N . ASN A 1 222 ? -9.195 1.031 23.994 1.00 84.25 222 ASN A N 1
ATOM 1761 C CA . ASN A 1 222 ? -8.690 1.196 25.356 1.00 84.25 222 ASN A CA 1
ATOM 1762 C C . ASN A 1 222 ? -9.389 2.356 26.083 1.00 84.25 222 ASN A C 1
ATOM 1764 O O . ASN A 1 222 ? -9.872 2.174 27.200 1.00 84.25 222 ASN A O 1
ATOM 1768 N N . ALA A 1 223 ? -9.545 3.511 25.426 1.00 81.94 223 ALA A N 1
ATOM 1769 C CA . ALA A 1 223 ? -10.238 4.665 26.002 1.00 81.94 223 ALA A CA 1
ATOM 1770 C C . ALA A 1 223 ? -11.716 4.379 26.344 1.00 81.94 223 ALA A C 1
ATOM 1772 O O . ALA A 1 223 ? -12.250 4.926 27.315 1.00 81.94 223 ALA A O 1
ATOM 1773 N N . ALA A 1 224 ? -12.393 3.537 25.556 1.00 84.50 224 ALA A N 1
ATOM 1774 C CA . ALA A 1 224 ? -13.770 3.126 25.818 1.00 84.50 224 ALA A CA 1
ATOM 1775 C C . ALA A 1 224 ? -13.859 2.148 27.002 1.00 84.50 224 ALA A C 1
ATOM 1777 O O . ALA A 1 224 ? -14.656 2.361 27.924 1.00 84.50 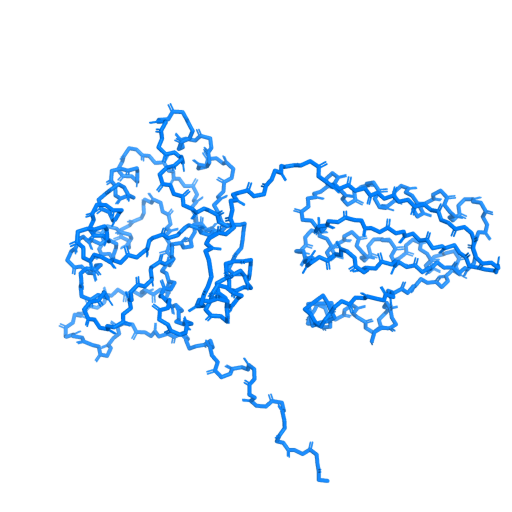224 ALA A O 1
ATOM 1778 N N . ILE A 1 225 ? -13.007 1.120 27.026 1.00 86.75 225 ILE A N 1
ATOM 1779 C CA . ILE A 1 225 ? -12.990 0.107 28.090 1.00 86.75 225 ILE A CA 1
ATOM 1780 C C . ILE A 1 225 ? -12.618 0.714 29.447 1.00 86.75 225 ILE A C 1
ATOM 1782 O O . ILE A 1 225 ? -13.264 0.387 30.443 1.00 86.75 225 ILE A O 1
ATOM 1786 N N . GLU A 1 226 ? -11.676 1.663 29.499 1.00 85.56 226 GLU A N 1
ATOM 1787 C CA . GLU A 1 226 ? -11.335 2.411 30.724 1.00 85.56 226 GLU A CA 1
ATOM 1788 C C . GLU A 1 226 ? -12.553 3.101 31.366 1.00 85.56 226 GLU A C 1
ATOM 1790 O O . GLU A 1 226 ? -12.602 3.297 32.580 1.00 85.56 226 GLU A O 1
ATOM 1795 N N . LYS A 1 227 ? -13.571 3.441 30.565 1.00 85.81 227 LYS A N 1
ATOM 1796 C CA . LYS A 1 227 ? -14.821 4.079 31.010 1.00 85.81 227 LYS A CA 1
ATOM 1797 C C . LYS A 1 227 ? -16.008 3.112 31.113 1.00 85.81 227 LYS A C 1
ATOM 1799 O O . LYS A 1 227 ? -17.146 3.554 31.328 1.00 85.81 227 LYS A O 1
ATOM 1804 N N . GLY A 1 228 ? -15.763 1.808 30.964 1.00 86.88 228 GLY A N 1
ATOM 1805 C CA . GLY A 1 228 ? -16.790 0.765 30.964 1.00 86.88 228 GLY A CA 1
ATOM 1806 C C . GLY A 1 228 ? -17.774 0.893 29.799 1.00 86.88 228 GLY A C 1
ATOM 1807 O O . GLY A 1 228 ? -18.963 0.623 29.968 1.00 86.88 228 GLY A O 1
ATOM 1808 N N . VAL A 1 229 ? -17.306 1.385 28.650 1.00 89.12 229 VAL A N 1
ATOM 1809 C CA . VAL A 1 229 ? -18.094 1.585 27.429 1.00 89.12 229 VAL A CA 1
ATOM 1810 C C . VAL A 1 229 ? -17.814 0.444 26.460 1.00 89.12 229 VAL A C 1
ATOM 1812 O O . VAL A 1 229 ? -16.664 0.070 26.245 1.00 89.12 229 VAL A O 1
ATOM 1815 N N . VAL A 1 230 ? -18.871 -0.105 25.865 1.00 90.12 230 VAL A N 1
ATOM 1816 C CA . VAL A 1 230 ? -18.751 -1.122 24.815 1.00 90.12 230 VAL A CA 1
ATOM 1817 C C . VAL A 1 230 ? -18.534 -0.420 23.481 1.00 90.12 230 VAL A C 1
ATOM 1819 O O . VAL A 1 230 ? -19.309 0.468 23.129 1.00 90.12 230 VAL A O 1
ATOM 1822 N N . ILE A 1 231 ? -17.514 -0.835 22.735 1.00 91.25 231 ILE A N 1
ATOM 1823 C CA . ILE A 1 231 ? -17.242 -0.366 21.376 1.00 91.25 231 ILE A CA 1
ATOM 1824 C C . ILE A 1 231 ? -17.152 -1.562 20.429 1.00 91.25 231 ILE A C 1
ATOM 1826 O O . ILE A 1 231 ? -16.541 -2.573 20.774 1.00 91.25 231 ILE A O 1
ATOM 1830 N N . LYS A 1 232 ? -17.800 -1.476 19.265 1.00 92.62 232 LYS A N 1
ATOM 1831 C CA . LYS A 1 232 ? -17.817 -2.550 18.262 1.00 92.62 232 LYS A CA 1
ATOM 1832 C C . LYS A 1 232 ? -17.689 -2.010 16.850 1.00 92.62 232 LYS A C 1
ATOM 1834 O O . LYS A 1 232 ? -18.150 -0.905 16.588 1.00 92.62 232 LYS A O 1
ATOM 1839 N N . VAL A 1 233 ? -17.129 -2.805 15.948 1.00 91.44 233 VAL A N 1
ATOM 1840 C CA . VAL A 1 233 ? -17.138 -2.531 14.508 1.00 91.44 233 VAL A CA 1
ATOM 1841 C C . VAL A 1 233 ? -18.368 -3.181 13.871 1.00 91.44 233 VAL A C 1
ATOM 1843 O O . VAL A 1 233 ? -18.639 -4.364 14.063 1.00 91.44 233 VAL A O 1
ATOM 1846 N N . GLU A 1 234 ? -19.110 -2.401 13.091 1.00 90.44 234 GLU A N 1
ATOM 1847 C CA . GLU A 1 234 ? -20.262 -2.829 12.297 1.00 90.44 234 GLU A CA 1
ATOM 1848 C C . GLU A 1 234 ? -19.998 -2.560 10.810 1.00 90.44 234 GLU A C 1
ATOM 1850 O O . GLU A 1 234 ? -19.212 -1.688 10.452 1.00 90.44 234 GLU A O 1
ATOM 1855 N N . ASN A 1 235 ? -20.647 -3.333 9.935 1.00 83.75 235 ASN A N 1
ATOM 1856 C CA . ASN A 1 235 ? -20.591 -3.185 8.472 1.00 83.75 235 ASN A CA 1
ATOM 1857 C C . ASN A 1 235 ? -19.186 -3.172 7.840 1.00 83.75 235 ASN A C 1
ATOM 1859 O O . ASN A 1 235 ? -19.044 -2.776 6.689 1.00 83.75 235 ASN A O 1
ATOM 1863 N N . ALA A 1 236 ? -18.160 -3.648 8.550 1.00 81.31 236 ALA A N 1
ATOM 1864 C CA . ALA A 1 236 ? -16.861 -3.898 7.944 1.00 81.31 236 ALA A CA 1
ATOM 1865 C C . ALA A 1 236 ? -16.998 -4.935 6.826 1.00 81.31 236 ALA A C 1
ATOM 1867 O O . ALA A 1 236 ? -17.624 -5.987 7.020 1.00 81.31 236 ALA A O 1
ATOM 1868 N N . ASN A 1 237 ? -16.393 -4.631 5.680 1.00 77.69 237 ASN A N 1
ATOM 1869 C CA . ASN A 1 237 ? -16.229 -5.586 4.593 1.00 77.69 237 ASN A CA 1
ATOM 1870 C C . ASN A 1 237 ? -15.275 -6.729 5.011 1.00 77.69 237 ASN A C 1
ATOM 1872 O O . ASN A 1 237 ? -14.602 -6.659 6.047 1.00 77.69 237 ASN A O 1
ATOM 1876 N N . ASP A 1 238 ? -15.214 -7.791 4.207 1.00 72.06 238 ASP A N 1
ATOM 1877 C CA . ASP A 1 238 ? -14.410 -8.985 4.518 1.00 72.06 238 ASP A CA 1
ATOM 1878 C C . ASP A 1 238 ? -12.917 -8.669 4.689 1.00 72.06 238 ASP A C 1
ATOM 1880 O O . ASP A 1 238 ? -12.236 -9.283 5.507 1.00 72.06 238 ASP A O 1
ATOM 1884 N N . ILE A 1 239 ? -12.434 -7.653 3.974 1.00 62.97 239 ILE A N 1
ATOM 1885 C CA . ILE A 1 239 ? -11.039 -7.208 3.965 1.00 62.97 239 ILE A CA 1
ATOM 1886 C C . ILE A 1 239 ? -10.670 -6.599 5.315 1.00 62.97 239 ILE A C 1
ATOM 1888 O O . ILE A 1 239 ? -9.727 -7.032 5.972 1.00 62.97 239 ILE A O 1
ATOM 1892 N N . VAL A 1 240 ? -11.437 -5.604 5.756 1.00 71.19 240 VAL A N 1
ATOM 1893 C CA . VAL A 1 240 ? -11.240 -4.948 7.048 1.00 71.19 240 VAL A CA 1
ATOM 1894 C C . VAL A 1 240 ? -11.375 -5.968 8.174 1.00 71.19 240 VAL A C 1
ATOM 1896 O O . VAL A 1 240 ? -10.565 -5.973 9.096 1.00 71.19 240 VAL A O 1
ATOM 1899 N N . ARG A 1 241 ? -12.355 -6.878 8.097 1.00 79.94 241 ARG A N 1
ATOM 1900 C CA . ARG A 1 241 ? -12.507 -7.958 9.085 1.00 79.94 241 ARG A CA 1
ATOM 1901 C C . ARG A 1 241 ? -11.266 -8.834 9.162 1.00 79.94 241 ARG A C 1
ATOM 1903 O O . ARG A 1 241 ? -10.820 -9.147 10.264 1.00 79.94 241 ARG A O 1
ATOM 1910 N N . GLN A 1 242 ? -10.718 -9.218 8.013 1.00 65.75 242 GLN A N 1
ATOM 1911 C CA . GLN A 1 242 ? -9.500 -10.013 7.940 1.00 65.75 242 GLN A CA 1
ATOM 1912 C C . GLN A 1 242 ? -8.323 -9.276 8.590 1.00 65.75 242 GLN A C 1
ATOM 1914 O O . GLN A 1 242 ? -7.724 -9.820 9.512 1.00 65.75 242 GLN A O 1
ATOM 1919 N N . ILE A 1 243 ? -8.062 -8.024 8.202 1.00 68.06 243 ILE A N 1
ATOM 1920 C CA . ILE A 1 243 ? -6.959 -7.208 8.741 1.00 68.06 243 ILE A CA 1
ATOM 1921 C C . ILE A 1 243 ? -7.063 -7.060 10.264 1.00 68.06 243 ILE A C 1
ATOM 1923 O O . ILE A 1 243 ? -6.090 -7.261 10.989 1.00 68.06 243 ILE A O 1
ATOM 1927 N N . LEU A 1 244 ? -8.254 -6.732 10.774 1.00 77.69 244 LEU A N 1
ATOM 1928 C CA . LEU A 1 244 ? -8.463 -6.558 12.211 1.00 77.69 244 LEU A CA 1
ATOM 1929 C C . LEU A 1 244 ? -8.278 -7.877 12.976 1.00 77.69 244 LEU A C 1
ATOM 1931 O O . LEU A 1 244 ? -7.777 -7.866 14.100 1.00 77.69 244 LEU A O 1
ATOM 1935 N N . ASN A 1 245 ? -8.661 -9.010 12.386 1.00 81.31 245 ASN A N 1
ATOM 1936 C CA . ASN A 1 245 ? -8.450 -10.327 12.983 1.00 81.31 245 ASN A CA 1
ATOM 1937 C C . ASN A 1 245 ? -6.978 -10.756 12.957 1.00 81.31 245 ASN A C 1
ATOM 1939 O O . ASN A 1 245 ? -6.505 -11.293 13.952 1.00 81.31 245 ASN A O 1
ATOM 1943 N N . GLU A 1 246 ? -6.251 -10.490 11.871 1.00 68.75 246 GLU A N 1
ATOM 1944 C CA . GLU A 1 246 ? -4.808 -10.754 11.763 1.00 68.75 246 GLU A CA 1
ATOM 1945 C C . GLU A 1 246 ? -3.991 -9.910 12.747 1.00 68.75 246 GLU A C 1
ATOM 1947 O O . GLU A 1 246 ? -2.991 -10.373 13.288 1.00 68.75 246 GLU A O 1
ATOM 1952 N N . ALA A 1 247 ? -4.448 -8.691 13.033 1.00 67.88 247 ALA A N 1
ATOM 1953 C CA . ALA A 1 247 ? -3.867 -7.830 14.054 1.00 67.88 247 ALA A CA 1
ATOM 1954 C C . ALA A 1 247 ? -4.252 -8.227 15.497 1.00 67.88 247 ALA A C 1
ATOM 1956 O O . ALA A 1 247 ? -3.876 -7.524 16.431 1.00 67.88 247 ALA A O 1
ATOM 1957 N N . ASP A 1 248 ? -5.004 -9.319 15.692 1.00 82.31 248 ASP A N 1
ATOM 1958 C CA . ASP A 1 248 ? -5.536 -9.789 16.982 1.00 82.31 248 ASP A CA 1
ATOM 1959 C C . ASP A 1 248 ? -6.485 -8.797 17.696 1.00 82.31 248 ASP A C 1
ATOM 1961 O O . ASP A 1 248 ? -6.741 -8.917 18.900 1.00 82.31 248 ASP A O 1
ATOM 1965 N N . ILE A 1 249 ? -7.080 -7.850 16.956 1.00 82.38 249 ILE A N 1
ATOM 1966 C CA . ILE A 1 249 ? -7.989 -6.825 17.507 1.00 82.38 249 ILE A CA 1
ATOM 1967 C C . ILE A 1 249 ? -9.459 -7.010 17.121 1.00 82.38 249 ILE A C 1
ATOM 1969 O O . ILE A 1 249 ? -10.352 -6.458 17.766 1.00 82.38 249 ILE A O 1
ATOM 1973 N N . GLY A 1 250 ? -9.751 -7.829 16.109 1.00 83.75 250 GLY A N 1
ATOM 1974 C CA . GLY A 1 250 ? -11.113 -8.035 15.608 1.00 83.75 250 GLY A CA 1
ATOM 1975 C C . GLY A 1 250 ? -12.063 -8.571 16.682 1.00 83.75 250 GLY A C 1
ATOM 1976 O O . GLY A 1 250 ? -13.127 -7.995 16.902 1.00 83.75 250 GLY A O 1
ATOM 1977 N N . LYS A 1 251 ? -11.628 -9.568 17.464 1.00 86.38 251 LYS A N 1
ATOM 1978 C CA . LYS A 1 251 ? -12.415 -10.111 18.589 1.00 86.38 251 LYS A CA 1
ATOM 1979 C C . LYS A 1 251 ? -12.746 -9.060 19.650 1.00 86.38 251 LYS A C 1
ATOM 1981 O O . LYS A 1 251 ? -13.834 -9.081 20.221 1.00 86.38 251 LYS A O 1
ATOM 1986 N N . GLN A 1 252 ? -11.812 -8.151 19.927 1.00 87.06 252 GLN A N 1
ATOM 1987 C CA . GLN A 1 252 ? -11.992 -7.072 20.906 1.00 87.06 252 GLN A CA 1
ATOM 1988 C C . GLN A 1 252 ? -13.036 -6.064 20.407 1.00 87.06 252 GLN A C 1
ATOM 1990 O O . GLN A 1 252 ? -13.846 -5.565 21.184 1.00 87.06 252 GLN A O 1
ATOM 1995 N N . LEU A 1 253 ? -13.078 -5.849 19.091 1.00 88.75 253 LEU A N 1
ATOM 1996 C CA . LEU A 1 253 ? -14.037 -4.992 18.397 1.00 88.75 253 LEU A CA 1
ATOM 1997 C C . LEU A 1 253 ? -15.341 -5.714 18.003 1.00 88.75 253 LEU A C 1
ATOM 1999 O O . LEU A 1 253 ? -16.179 -5.134 17.314 1.00 88.75 253 LEU A O 1
ATOM 2003 N N . GLY A 1 254 ? -15.554 -6.949 18.466 1.00 87.56 254 GLY A N 1
ATOM 2004 C CA . GLY A 1 254 ? -16.796 -7.694 18.256 1.00 87.56 254 GLY A CA 1
ATOM 2005 C C . GLY A 1 254 ? -16.987 -8.266 16.848 1.00 87.56 254 GLY A C 1
ATOM 2006 O O . GLY A 1 254 ? -18.139 -8.433 16.439 1.00 87.56 254 GLY A O 1
ATOM 2007 N N . LEU A 1 255 ? -15.890 -8.545 16.135 1.00 79.44 255 LEU A N 1
ATOM 2008 C CA . LEU A 1 255 ? -15.858 -9.197 14.820 1.00 79.44 255 LEU A CA 1
ATOM 2009 C C . LEU A 1 255 ? -15.619 -10.708 14.901 1.00 79.44 255 LEU A C 1
ATOM 2011 O O . LEU A 1 255 ? -15.009 -11.179 15.890 1.00 79.44 255 LEU A O 1
#